Protein AF-A0A382TGI7-F1 (afdb_monomer_lite)

Foldseek 3Di:
DVVQVVVLVVCVVLVLDPSVPPPDDDDDDDDDDQLPDDPPVVVVQVVVVVVQVVDVPDQDLGDPNLDHLVLVLLSVLSVVVSSCCSSPPCNVVVDPDPPLPPQAFDQWFDQPNAIDHPPGDDQFEAECELVCQQPLVSLLVSLVVCVVVVHQAYEYAFDAQCGQDPPPSDFPQPCPVPPRDRDGPSVSCNRSHHDLVSVLVSLVSSVVSPHQYDYEYRDLVRVVSRVVSVHQEYEHEQSCLSNLVVLLSNLLVLHAYEYENESHDPVSNVSSVSSSVVSVRNRYHYHYDHPDVVDDPVRRPD

InterPro domains:
  IPR013132 PseI/NeuA/B-like [PF03102] (142-302)
  IPR013785 Aldolase-type TIM barrel [G3DSA:3.20.20.70] (101-302)
  IPR051690 PseI/Nans/NeuA/B acid synthases [PTHR42966] (108-302)

pLDDT: mean 81.43, std 16.1, range [39.59, 98.56]

Structure (mmCIF, N/CA/C/O backbone):
data_AF-A0A382TGI7-F1
#
_entry.id   AF-A0A382TGI7-F1
#
loop_
_atom_site.group_PDB
_atom_site.id
_atom_site.type_symbol
_atom_site.label_atom_id
_atom_site.label_alt_id
_atom_site.label_comp_id
_atom_site.label_asym_id
_atom_site.label_entity_id
_atom_site.label_seq_id
_atom_site.pdbx_PDB_ins_code
_atom_site.Cartn_x
_atom_site.Cartn_y
_atom_site.Cartn_z
_atom_site.occupancy
_atom_site.B_iso_or_equiv
_atom_site.auth_seq_id
_atom_site.auth_comp_id
_atom_site.auth_asym_id
_atom_site.auth_atom_id
_atom_site.pdbx_PDB_model_num
ATOM 1 N N . GLU A 1 1 ? 19.904 -2.708 -33.414 1.00 60.28 1 GLU A N 1
ATOM 2 C CA . GLU A 1 1 ? 19.993 -1.333 -33.957 1.00 60.28 1 GLU A CA 1
ATOM 3 C C . GLU A 1 1 ? 18.923 -0.402 -33.392 1.00 60.28 1 GLU A C 1
ATOM 5 O O . GLU A 1 1 ? 19.287 0.456 -32.604 1.00 60.28 1 GLU A O 1
ATOM 10 N N . LEU A 1 2 ? 17.622 -0.627 -33.629 1.00 78.00 2 LEU A N 1
ATOM 11 C CA . LEU A 1 2 ? 16.555 0.296 -33.179 1.00 78.00 2 LEU A CA 1
ATOM 12 C C . LEU A 1 2 ? 16.479 0.541 -31.652 1.00 78.00 2 LEU A C 1
ATOM 14 O O . LEU A 1 2 ? 16.026 1.592 -31.212 1.00 78.00 2 LEU A O 1
ATOM 18 N N . LEU A 1 3 ? 16.899 -0.432 -30.831 1.00 77.44 3 LEU A N 1
ATOM 19 C CA . LEU A 1 3 ? 16.979 -0.273 -29.372 1.00 77.44 3 LEU A CA 1
ATOM 20 C C . LEU A 1 3 ? 18.197 0.557 -28.945 1.00 77.44 3 LEU A C 1
ATOM 22 O O . LEU A 1 3 ? 18.072 1.402 -28.068 1.00 77.44 3 LEU A O 1
ATOM 26 N N . ILE A 1 4 ? 19.352 0.325 -29.575 1.00 83.19 4 ILE A N 1
ATOM 27 C CA . ILE A 1 4 ? 20.600 1.042 -29.282 1.00 83.19 4 ILE A CA 1
ATOM 28 C C . ILE A 1 4 ? 20.434 2.518 -29.621 1.00 83.19 4 ILE A C 1
ATOM 30 O O . ILE A 1 4 ? 20.791 3.366 -28.817 1.00 83.19 4 ILE A O 1
ATOM 34 N N . GLU A 1 5 ? 19.845 2.822 -30.777 1.00 83.19 5 GLU A N 1
ATOM 35 C CA . GLU A 1 5 ? 19.606 4.199 -31.204 1.00 83.19 5 GLU A CA 1
ATOM 36 C C . GLU A 1 5 ? 18.655 4.929 -30.248 1.00 83.19 5 GLU A C 1
ATOM 38 O O . GLU A 1 5 ? 18.993 6.001 -29.755 1.00 83.19 5 GLU A O 1
ATOM 43 N N . LYS A 1 6 ? 17.533 4.297 -29.873 1.00 83.75 6 LYS A N 1
ATOM 44 C CA . LYS A 1 6 ? 16.600 4.849 -28.878 1.00 83.75 6 LYS A CA 1
ATOM 45 C C . LYS A 1 6 ? 17.253 5.091 -27.521 1.00 83.75 6 LYS A C 1
ATOM 47 O O . LYS A 1 6 ? 17.022 6.137 -26.925 1.00 83.75 6 LYS A O 1
ATOM 52 N N . ILE A 1 7 ? 18.044 4.136 -27.027 1.00 81.06 7 ILE A N 1
ATOM 53 C CA . ILE A 1 7 ? 18.763 4.302 -25.759 1.00 81.06 7 ILE A CA 1
ATOM 54 C C . ILE A 1 7 ? 19.799 5.416 -25.897 1.00 81.06 7 ILE A C 1
ATOM 56 O O . ILE A 1 7 ? 19.881 6.264 -25.021 1.00 81.06 7 ILE A O 1
ATOM 60 N N . SER A 1 8 ? 20.544 5.477 -27.000 1.00 82.56 8 SER A N 1
ATOM 61 C CA . SER A 1 8 ? 21.524 6.538 -27.235 1.00 82.56 8 SER A CA 1
ATOM 62 C C . SER A 1 8 ? 20.883 7.926 -27.235 1.00 82.56 8 SER A C 1
ATOM 64 O O . SER A 1 8 ? 21.456 8.844 -26.652 1.00 82.56 8 SER A O 1
ATOM 66 N N . ASP A 1 9 ? 19.709 8.079 -27.849 1.00 83.50 9 ASP A N 1
ATOM 67 C CA . ASP A 1 9 ? 18.958 9.338 -27.833 1.00 83.50 9 ASP A CA 1
ATOM 68 C C . ASP A 1 9 ? 18.495 9.679 -26.413 1.00 83.50 9 ASP A C 1
ATOM 70 O O . ASP A 1 9 ? 18.638 10.812 -25.962 1.00 83.50 9 ASP A O 1
ATOM 74 N N . GLN A 1 10 ? 17.989 8.692 -25.668 1.00 80.38 10 GLN A N 1
ATOM 75 C CA . GLN A 1 10 ? 17.572 8.879 -24.277 1.00 80.38 10 GLN A CA 1
ATOM 76 C C . GLN A 1 10 ? 18.737 9.290 -23.373 1.00 80.38 10 GLN A C 1
ATOM 78 O O . GLN A 1 10 ? 18.580 10.213 -22.579 1.00 80.38 10 GLN A O 1
ATOM 83 N N . VAL A 1 11 ? 19.900 8.650 -23.515 1.00 78.19 11 VAL A N 1
ATOM 84 C CA . VAL A 1 11 ? 21.117 8.944 -22.742 1.00 78.19 11 VAL A CA 1
ATOM 85 C C . VAL A 1 11 ? 21.626 10.366 -23.032 1.00 78.19 11 VAL A C 1
ATOM 87 O O . VAL A 1 11 ? 22.092 11.046 -22.116 1.00 78.19 11 VAL A O 1
ATOM 90 N N . GLU A 1 12 ? 21.493 10.851 -24.270 1.00 80.50 12 GLU A N 1
ATOM 91 C CA . GLU A 1 12 ? 21.803 12.244 -24.615 1.00 80.50 12 GLU A CA 1
ATOM 92 C C . GLU A 1 12 ? 20.778 13.229 -24.035 1.00 80.50 12 GLU A C 1
ATOM 94 O O . GLU A 1 12 ? 21.172 14.247 -23.463 1.00 80.50 12 GLU A O 1
ATOM 99 N N . ILE A 1 13 ? 19.480 12.908 -24.103 1.00 79.81 13 ILE A N 1
ATOM 100 C CA . ILE A 1 13 ? 18.394 13.725 -23.532 1.00 79.81 13 ILE A CA 1
ATOM 101 C C . ILE A 1 13 ? 18.579 13.928 -22.026 1.00 79.81 13 ILE A C 1
ATOM 103 O O . ILE A 1 13 ? 18.383 15.036 -21.527 1.00 79.81 13 ILE A O 1
ATOM 107 N N . VAL A 1 14 ? 18.978 12.882 -21.298 1.00 69.00 14 VAL A N 1
ATOM 108 C CA . VAL A 1 14 ? 19.223 12.977 -19.850 1.00 69.00 14 VAL A CA 1
ATOM 109 C C . VAL A 1 14 ? 20.581 13.605 -19.502 1.00 69.00 14 VAL A C 1
ATOM 111 O O . VAL A 1 14 ? 20.890 13.802 -18.330 1.00 69.00 14 VAL A O 1
ATOM 114 N N . GLY A 1 15 ? 21.383 13.968 -20.509 1.00 72.31 15 GLY A N 1
ATOM 115 C CA . GLY A 1 15 ? 22.636 14.704 -20.338 1.00 72.31 15 GLY A CA 1
ATOM 116 C C . GLY A 1 15 ? 23.811 13.867 -19.832 1.00 72.31 15 GLY A C 1
ATOM 117 O O . GLY A 1 15 ? 24.813 14.441 -19.410 1.00 72.31 15 GLY A O 1
ATOM 118 N N . LEU A 1 16 ? 23.710 12.536 -19.884 1.00 70.25 16 LEU A N 1
ATOM 119 C CA . LEU A 1 16 ? 24.742 11.621 -19.388 1.00 70.25 16 LEU A CA 1
ATOM 120 C C . LEU A 1 16 ? 25.970 11.588 -20.291 1.00 70.25 16 LEU A C 1
ATOM 122 O O . LEU A 1 16 ? 27.107 11.690 -19.834 1.00 70.25 16 LEU A O 1
ATOM 126 N N . ILE A 1 17 ? 25.740 11.448 -21.594 1.00 77.06 17 ILE A N 1
ATOM 127 C CA . ILE A 1 17 ? 26.791 11.481 -22.602 1.00 77.06 17 ILE A CA 1
ATOM 128 C C . ILE A 1 17 ? 26.213 12.068 -23.884 1.00 77.06 17 ILE A C 1
ATOM 130 O O . ILE A 1 17 ? 25.073 11.791 -24.245 1.00 77.06 17 ILE A O 1
ATOM 134 N N . LYS A 1 18 ? 26.989 12.895 -24.587 1.00 81.12 18 LYS A N 1
ATOM 135 C CA . LYS A 1 18 ? 26.594 13.340 -25.929 1.00 81.12 18 LYS A CA 1
ATOM 136 C C . LYS A 1 18 ? 26.602 12.136 -26.864 1.00 81.12 18 LYS A C 1
ATOM 138 O O . LYS A 1 18 ? 27.504 11.303 -26.765 1.00 81.12 18 LYS A O 1
ATOM 143 N N . LYS A 1 19 ? 25.668 12.058 -27.809 1.00 80.00 19 LYS A N 1
ATOM 144 C CA . LYS A 1 19 ? 25.555 10.909 -28.726 1.00 80.00 19 LYS A CA 1
ATOM 145 C C . LYS A 1 19 ? 26.848 10.666 -29.508 1.00 80.00 19 LYS A C 1
ATOM 147 O O . LYS A 1 19 ? 27.273 9.532 -29.681 1.00 80.00 19 LYS A O 1
ATOM 152 N N . ASN A 1 20 ? 27.558 11.736 -29.869 1.00 83.12 20 ASN A N 1
ATOM 153 C CA . ASN A 1 20 ? 28.864 11.672 -30.538 1.00 83.12 20 ASN A CA 1
ATOM 154 C C . ASN A 1 20 ? 30.039 11.200 -29.653 1.00 83.12 20 ASN A C 1
ATOM 156 O O . ASN A 1 20 ? 31.168 11.106 -30.133 1.00 83.12 20 ASN A O 1
ATOM 160 N N . LYS A 1 21 ? 29.801 10.960 -28.361 1.00 84.50 21 LYS A N 1
ATOM 161 C CA . LYS A 1 21 ? 30.761 10.416 -27.394 1.00 84.50 21 LYS A CA 1
ATOM 162 C C . LYS A 1 21 ? 30.459 8.953 -27.039 1.00 84.50 21 LYS A C 1
ATOM 164 O O . LYS A 1 21 ? 31.215 8.368 -26.269 1.00 84.50 21 LYS A O 1
ATOM 169 N N . LEU A 1 22 ? 29.401 8.358 -27.596 1.00 81.88 22 LEU A N 1
ATOM 170 C CA . LEU A 1 22 ? 29.135 6.925 -27.494 1.00 81.88 22 LEU A CA 1
ATOM 171 C C . LEU A 1 22 ? 30.111 6.170 -28.412 1.00 81.88 22 LEU A C 1
ATOM 173 O O . LEU A 1 22 ? 29.988 6.227 -29.633 1.00 81.88 22 LEU A O 1
ATOM 177 N N . CYS A 1 23 ? 31.109 5.505 -27.828 1.00 83.38 23 CYS A N 1
ATOM 178 C CA . CYS A 1 23 ? 32.155 4.826 -28.600 1.00 83.38 23 CYS A CA 1
ATOM 179 C C . CYS A 1 23 ? 31.719 3.458 -29.143 1.00 83.38 23 CYS A C 1
ATOM 181 O O . CYS A 1 23 ? 32.157 3.075 -30.223 1.00 83.38 23 CYS A O 1
ATOM 183 N N . ASP A 1 24 ? 30.900 2.722 -28.388 1.00 84.44 24 ASP A N 1
ATOM 184 C CA . ASP A 1 24 ? 30.440 1.379 -28.743 1.00 84.44 24 ASP A CA 1
ATOM 185 C C . ASP A 1 24 ? 29.113 1.059 -28.035 1.00 84.44 24 ASP A C 1
ATOM 187 O O . ASP A 1 24 ? 28.809 1.625 -26.978 1.00 84.44 24 ASP A O 1
ATOM 191 N N . ALA A 1 25 ? 28.319 0.162 -28.614 1.00 80.88 25 ALA A N 1
ATOM 192 C CA . ALA A 1 25 ? 27.084 -0.335 -28.028 1.00 80.88 25 ALA A CA 1
ATOM 193 C C . ALA A 1 25 ? 26.759 -1.738 -28.545 1.00 80.88 25 ALA A C 1
ATOM 195 O O . ALA A 1 25 ? 26.772 -2.005 -29.744 1.00 80.88 25 ALA A O 1
ATOM 196 N N . SER A 1 26 ? 26.371 -2.623 -27.632 1.00 85.38 26 SER A N 1
ATOM 197 C CA . SER A 1 26 ? 25.936 -3.976 -27.961 1.00 85.38 26 SER A CA 1
ATOM 198 C C . SER A 1 26 ? 24.603 -4.298 -27.296 1.00 85.38 26 SER A C 1
ATOM 200 O O . SER A 1 26 ? 24.224 -3.724 -26.275 1.00 85.38 26 SER A O 1
ATOM 202 N N . THR A 1 27 ? 23.864 -5.224 -27.899 1.00 79.81 27 THR A N 1
ATOM 203 C CA . THR A 1 27 ? 22.662 -5.810 -27.303 1.00 79.81 27 THR A CA 1
ATOM 204 C C . THR A 1 27 ? 22.867 -7.305 -27.188 1.00 79.81 27 THR A C 1
ATOM 206 O O . THR A 1 27 ? 22.912 -7.988 -28.210 1.00 79.81 27 THR A O 1
ATOM 209 N N . ASN A 1 28 ? 22.935 -7.808 -25.960 1.00 76.06 28 ASN A N 1
ATOM 210 C CA . ASN A 1 28 ? 22.967 -9.241 -25.695 1.00 76.06 28 ASN A CA 1
ATOM 211 C C . ASN A 1 28 ? 21.559 -9.716 -25.346 1.00 76.06 28 ASN A C 1
ATOM 213 O O . ASN A 1 28 ? 20.896 -9.164 -24.466 1.00 76.06 28 ASN A O 1
ATOM 217 N N . LYS A 1 29 ? 21.076 -10.717 -26.083 1.00 66.25 29 LYS A N 1
ATOM 218 C CA . LYS A 1 29 ? 19.777 -11.344 -25.844 1.00 66.25 29 LYS A CA 1
ATOM 219 C C . LYS A 1 29 ? 20.024 -12.702 -25.210 1.00 66.25 29 LYS A C 1
ATOM 221 O O . LYS A 1 29 ? 20.223 -13.685 -25.914 1.00 66.25 29 LYS A O 1
ATOM 226 N N . GLU A 1 30 ? 19.999 -12.730 -23.889 1.00 60.19 30 GLU A N 1
ATOM 227 C CA . GLU A 1 30 ? 20.159 -13.969 -23.137 1.00 60.19 30 GLU A CA 1
ATOM 228 C C . GLU A 1 30 ? 18.880 -14.815 -23.174 1.00 60.19 30 GLU A C 1
ATOM 230 O O . GLU A 1 30 ? 17.759 -14.300 -23.302 1.00 60.19 30 GLU A O 1
ATOM 235 N N . SER A 1 31 ? 19.055 -16.133 -23.071 1.00 50.25 31 SER A N 1
ATOM 236 C CA . SER A 1 31 ? 17.939 -17.053 -22.838 1.00 50.25 31 SER A CA 1
ATOM 237 C C . SER A 1 31 ? 17.338 -16.786 -21.457 1.00 50.25 31 SER A C 1
ATOM 239 O O . SER A 1 31 ? 18.039 -16.343 -20.551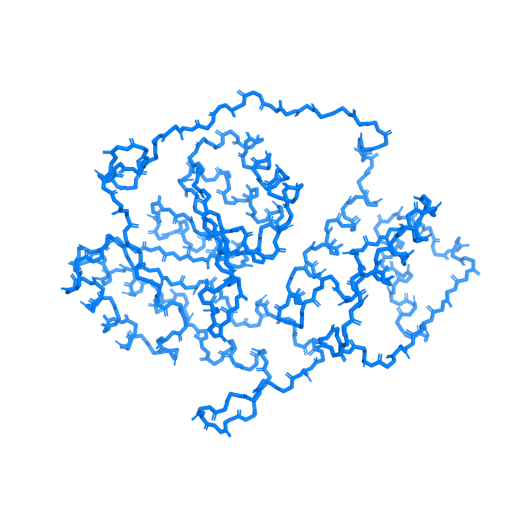 1.00 50.25 31 SER A O 1
ATOM 241 N N . PHE A 1 32 ? 16.038 -17.037 -21.280 1.00 50.19 32 PHE A N 1
ATOM 242 C CA . PHE A 1 32 ? 15.406 -16.868 -19.973 1.00 50.19 32 PHE A CA 1
ATOM 243 C C . PHE A 1 32 ? 16.078 -17.788 -18.953 1.00 50.19 32 PHE A C 1
ATOM 245 O O . PHE A 1 32 ? 15.951 -19.008 -19.033 1.00 50.19 32 PHE A O 1
ATOM 252 N N . VAL A 1 33 ? 16.781 -17.197 -17.993 1.00 48.88 33 VAL A N 1
ATOM 253 C CA . VAL A 1 33 ? 17.292 -17.918 -16.833 1.00 48.88 33 VAL A CA 1
ATOM 254 C C . VAL A 1 33 ? 16.211 -17.826 -15.766 1.00 48.88 33 VAL A C 1
ATOM 256 O O . VAL A 1 33 ? 15.944 -16.744 -15.250 1.00 48.88 33 VAL A O 1
ATOM 259 N N . TYR A 1 34 ? 15.539 -18.940 -15.480 1.00 49.69 34 TYR A N 1
ATOM 260 C CA . TYR A 1 34 ? 14.603 -19.029 -14.360 1.00 49.69 34 TYR A CA 1
ATOM 261 C C . TYR A 1 34 ? 15.424 -19.206 -13.070 1.00 49.69 34 TYR A C 1
ATOM 263 O O . TYR A 1 34 ? 16.095 -20.232 -12.943 1.00 49.69 34 TYR A O 1
ATOM 271 N N . PRO A 1 35 ? 15.399 -18.273 -12.099 1.00 50.31 35 PRO A N 1
ATOM 272 C CA . PRO A 1 35 ? 16.263 -18.361 -10.916 1.00 50.31 35 PRO A CA 1
ATOM 273 C C . PRO A 1 35 ? 15.918 -19.481 -9.924 1.00 50.31 35 PRO A C 1
ATOM 275 O O . PRO A 1 35 ? 16.617 -19.656 -8.933 1.00 50.31 35 PRO A O 1
ATOM 278 N N . LEU A 1 36 ? 14.837 -20.231 -10.150 1.00 49.16 36 LEU A N 1
ATOM 279 C CA . LEU A 1 36 ? 14.226 -21.082 -9.124 1.00 49.16 36 LEU A CA 1
ATOM 280 C C . LEU A 1 36 ? 14.638 -22.565 -9.147 1.00 49.16 36 LEU A C 1
ATOM 282 O O . LEU A 1 36 ? 14.004 -23.357 -8.460 1.00 49.16 36 LEU A O 1
ATOM 286 N N . LEU A 1 37 ? 15.651 -22.992 -9.912 1.00 51.56 37 LEU A N 1
ATOM 287 C CA . LEU A 1 37 ? 15.798 -24.428 -10.222 1.00 51.56 37 LEU A CA 1
ATOM 288 C C . LEU A 1 37 ? 17.178 -25.077 -10.010 1.00 51.56 37 LEU A C 1
ATOM 290 O O . LEU A 1 37 ? 17.429 -26.113 -10.617 1.00 51.56 37 LEU A O 1
ATOM 294 N N . TYR A 1 38 ? 18.053 -24.580 -9.124 1.00 60.50 38 TYR A N 1
ATOM 295 C CA . TYR A 1 38 ? 19.096 -25.462 -8.560 1.00 60.50 38 TYR A CA 1
ATOM 296 C C . TYR A 1 38 ? 19.662 -25.018 -7.205 1.00 60.50 38 TYR A C 1
ATOM 298 O O . TYR A 1 38 ? 19.869 -23.838 -6.921 1.00 60.50 38 TYR A O 1
ATOM 306 N N . THR A 1 39 ? 19.954 -26.007 -6.360 1.00 62.75 39 THR A N 1
ATOM 307 C CA . THR A 1 39 ? 20.602 -25.837 -5.056 1.00 62.75 39 THR A CA 1
ATOM 308 C C . THR A 1 39 ? 21.973 -25.176 -5.215 1.00 62.75 39 THR A C 1
ATOM 310 O O . THR A 1 39 ? 22.800 -25.640 -5.995 1.00 62.75 39 THR A O 1
ATOM 313 N N . GLY A 1 40 ? 22.238 -24.113 -4.449 1.00 68.19 40 GLY A N 1
ATOM 314 C CA . GLY A 1 40 ? 23.538 -23.426 -4.435 1.00 68.19 40 GLY A CA 1
ATOM 315 C C . GLY A 1 40 ? 23.639 -22.162 -5.298 1.00 68.19 40 GLY A C 1
ATOM 316 O O . GLY A 1 40 ? 24.663 -21.481 -5.226 1.00 68.19 40 GLY A O 1
ATOM 317 N N . TYR A 1 41 ? 22.585 -21.778 -6.030 1.00 71.94 41 TYR A N 1
ATOM 318 C CA . TYR A 1 41 ? 22.570 -20.561 -6.862 1.00 71.94 41 TYR A CA 1
ATOM 319 C C . TYR A 1 41 ? 22.954 -19.276 -6.099 1.00 71.94 41 TYR A C 1
ATOM 321 O O . TYR A 1 41 ? 23.575 -18.380 -6.662 1.00 71.94 41 TYR A O 1
ATOM 329 N N . GLN A 1 42 ? 22.665 -19.205 -4.794 1.00 68.56 42 GLN A N 1
ATOM 330 C CA . GLN A 1 42 ? 23.030 -18.078 -3.926 1.00 68.56 42 GLN A CA 1
ATOM 331 C C . GLN A 1 42 ? 24.549 -17.821 -3.872 1.00 68.56 42 GLN A C 1
ATOM 333 O O . GLN A 1 42 ? 24.983 -16.671 -3.807 1.00 68.56 42 GLN A O 1
ATOM 338 N N . GLN A 1 43 ? 25.381 -18.869 -3.951 1.00 75.75 43 GLN A N 1
ATOM 339 C CA . GLN A 1 43 ? 26.840 -18.707 -3.991 1.00 75.75 43 GLN A CA 1
ATOM 340 C C . GLN A 1 43 ? 27.320 -18.162 -5.338 1.00 75.75 43 GLN A C 1
ATOM 342 O O . GLN A 1 43 ? 28.210 -17.312 -5.375 1.00 75.75 43 GLN A O 1
ATOM 347 N N . GLU A 1 44 ? 26.745 -18.629 -6.445 1.00 74.00 44 GLU A N 1
ATOM 348 C CA . GLU A 1 44 ? 27.077 -18.106 -7.775 1.00 74.00 44 GLU A CA 1
ATOM 349 C C . GLU A 1 44 ? 26.622 -16.658 -7.939 1.00 74.00 44 GLU A C 1
ATOM 351 O O . GLU A 1 44 ? 27.366 -15.824 -8.462 1.00 74.00 44 GLU A O 1
ATOM 356 N N . ARG A 1 45 ? 25.449 -16.334 -7.393 1.00 73.56 45 ARG A N 1
ATOM 357 C CA . ARG A 1 45 ? 24.932 -14.971 -7.303 1.00 73.56 45 ARG A CA 1
ATOM 358 C C . ARG A 1 45 ? 25.904 -14.058 -6.556 1.00 73.56 45 ARG A C 1
ATOM 360 O O . ARG A 1 45 ? 26.322 -13.040 -7.102 1.00 73.56 45 ARG A O 1
ATOM 367 N N . ALA A 1 46 ? 26.350 -14.459 -5.364 1.00 75.06 46 ALA A N 1
ATOM 368 C CA . ALA A 1 46 ? 27.314 -13.692 -4.573 1.00 75.06 46 ALA A CA 1
ATOM 369 C C . ALA A 1 46 ? 28.661 -13.491 -5.301 1.00 75.06 46 ALA A C 1
ATOM 371 O O . ALA A 1 46 ? 29.212 -12.387 -5.296 1.00 75.06 46 ALA A O 1
ATOM 372 N N . LYS A 1 47 ? 29.182 -14.524 -5.982 1.00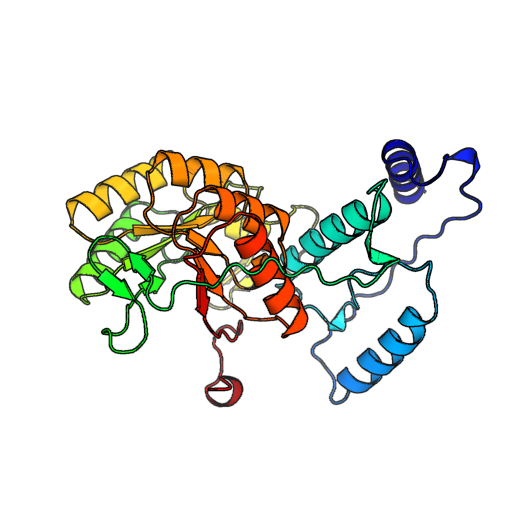 78.94 47 LYS A N 1
ATOM 373 C CA . LYS A 1 47 ? 30.407 -14.421 -6.804 1.00 78.94 47 LYS A CA 1
ATOM 374 C C . LYS A 1 47 ? 30.242 -13.453 -7.975 1.00 78.94 47 LYS A C 1
ATOM 376 O O . LYS A 1 47 ? 31.142 -12.657 -8.257 1.00 78.94 47 LYS A O 1
ATOM 381 N N . THR A 1 48 ? 29.095 -13.512 -8.643 1.00 75.38 48 THR A N 1
ATOM 382 C CA . THR A 1 48 ? 28.761 -12.631 -9.767 1.00 75.38 48 THR A CA 1
ATOM 383 C C . THR A 1 48 ? 28.680 -11.186 -9.296 1.00 75.38 48 THR A C 1
ATOM 385 O O . THR A 1 48 ? 29.323 -10.311 -9.870 1.00 75.38 48 THR A O 1
ATOM 388 N N . GLN A 1 49 ? 27.990 -10.944 -8.183 1.00 71.75 49 GLN A N 1
ATOM 389 C CA . GLN A 1 49 ? 27.858 -9.617 -7.591 1.00 71.75 49 GLN A CA 1
ATOM 390 C C . GLN A 1 49 ? 29.211 -9.041 -7.159 1.00 71.75 49 GLN A C 1
ATOM 392 O O . GLN A 1 49 ? 29.505 -7.888 -7.462 1.00 71.75 49 GLN A O 1
ATOM 397 N N . SER A 1 50 ? 30.074 -9.858 -6.547 1.00 75.44 50 SER A N 1
ATOM 398 C CA . SER A 1 50 ? 31.450 -9.471 -6.207 1.00 75.44 50 SER A CA 1
ATOM 399 C C . SER A 1 50 ? 32.313 -9.157 -7.433 1.00 75.44 50 SER A C 1
ATOM 401 O O . SER A 1 50 ? 33.250 -8.368 -7.343 1.00 75.44 50 SER A O 1
ATOM 403 N N . SER A 1 51 ? 32.030 -9.775 -8.580 1.00 77.00 51 SER A N 1
ATOM 404 C CA . SER A 1 51 ? 32.749 -9.497 -9.826 1.00 77.00 51 SER A CA 1
ATOM 405 C C . SER A 1 51 ? 32.263 -8.202 -10.473 1.00 77.00 51 SER A C 1
ATOM 407 O O . SER A 1 51 ? 33.082 -7.390 -10.893 1.00 77.00 51 SER A O 1
ATOM 409 N N . ILE A 1 52 ? 30.947 -7.986 -10.487 1.00 72.38 52 ILE A N 1
ATOM 410 C CA . ILE A 1 52 ? 30.299 -6.779 -11.016 1.00 72.38 52 ILE A CA 1
ATOM 411 C C . ILE A 1 52 ? 30.685 -5.542 -10.196 1.00 72.38 52 ILE A C 1
ATOM 413 O O . ILE A 1 52 ? 31.018 -4.512 -10.774 1.00 72.38 52 ILE A O 1
ATOM 417 N N . SER A 1 53 ? 30.717 -5.642 -8.863 1.00 69.00 53 SER A N 1
ATOM 418 C CA . SER A 1 53 ? 31.008 -4.504 -7.976 1.00 69.00 53 SER A CA 1
ATOM 419 C C . SER A 1 53 ? 32.432 -3.949 -8.095 1.00 69.00 53 SER A C 1
ATOM 421 O O . SER A 1 53 ? 32.706 -2.860 -7.596 1.00 69.00 53 SER A O 1
ATOM 423 N N . LYS A 1 54 ? 33.345 -4.658 -8.773 1.00 74.75 54 LYS A N 1
ATOM 424 C CA . LYS A 1 54 ? 34.703 -4.169 -9.067 1.00 74.75 54 LYS A CA 1
ATOM 425 C C . LYS A 1 54 ? 34.715 -3.037 -10.095 1.00 74.75 54 LYS A C 1
ATOM 427 O O . LYS A 1 54 ? 35.691 -2.295 -10.160 1.00 74.75 54 LYS A O 1
ATOM 432 N N . TYR A 1 55 ? 33.664 -2.911 -10.901 1.00 75.31 55 TYR A N 1
ATOM 433 C CA . TYR A 1 55 ? 33.556 -1.892 -11.938 1.00 75.31 55 TYR A CA 1
ATOM 434 C C . TYR A 1 55 ? 32.799 -0.681 -11.386 1.00 75.31 55 TYR A C 1
ATOM 436 O O . TYR A 1 55 ? 31.574 -0.660 -11.368 1.00 75.31 55 TYR A O 1
ATOM 444 N N . GLN A 1 56 ? 33.531 0.341 -10.939 1.00 59.31 56 GLN A N 1
ATOM 445 C CA . GLN A 1 56 ? 32.952 1.538 -10.306 1.00 59.31 56 GLN A CA 1
ATOM 446 C C . GLN A 1 56 ? 32.029 2.343 -11.236 1.00 59.31 56 GLN A C 1
ATOM 448 O O . GLN A 1 56 ? 31.136 3.044 -10.777 1.00 59.31 56 GLN A O 1
ATOM 453 N N . GLN A 1 57 ? 32.239 2.223 -12.543 1.00 67.56 57 GLN A N 1
ATOM 454 C CA . GLN A 1 57 ? 31.467 2.866 -13.603 1.00 67.56 57 GLN A CA 1
ATOM 455 C C . GLN A 1 57 ? 30.312 1.998 -14.137 1.00 67.56 57 GLN A C 1
ATOM 457 O O . GLN A 1 57 ? 29.664 2.373 -15.114 1.00 67.56 57 GLN A O 1
ATOM 462 N N . LEU A 1 58 ? 30.079 0.821 -13.547 1.00 66.19 58 LEU A N 1
ATOM 463 C CA . LEU A 1 58 ? 28.994 -0.079 -13.925 1.00 66.19 58 LEU A CA 1
ATOM 464 C C . LEU A 1 58 ? 27.826 0.086 -12.952 1.00 66.19 58 LEU A C 1
ATOM 466 O O . LEU A 1 58 ? 27.866 -0.379 -11.815 1.00 66.19 58 LEU A O 1
ATOM 470 N N . TYR A 1 59 ? 26.759 0.718 -13.428 1.00 67.44 59 TYR A N 1
ATOM 471 C CA . TYR A 1 59 ? 25.518 0.862 -12.678 1.00 67.44 59 TYR A CA 1
ATOM 472 C C . TYR A 1 59 ? 24.620 -0.346 -12.943 1.00 67.44 59 TYR A C 1
ATOM 474 O O . TYR A 1 59 ? 24.311 -0.661 -14.092 1.00 67.44 59 TYR A O 1
ATOM 482 N N . SER A 1 60 ? 24.218 -1.039 -11.881 1.00 70.00 60 SER A N 1
ATOM 483 C CA . SER A 1 60 ? 23.392 -2.243 -11.962 1.00 70.00 60 SER A CA 1
ATOM 484 C C . SER A 1 60 ? 22.230 -2.165 -10.979 1.00 70.00 60 SER A C 1
ATOM 486 O O . SER A 1 60 ? 22.404 -1.748 -9.838 1.00 70.00 60 SER A O 1
ATOM 488 N N . ILE A 1 61 ? 21.058 -2.626 -11.418 1.00 65.12 61 ILE A N 1
ATOM 489 C CA . ILE A 1 61 ? 19.846 -2.768 -10.595 1.00 65.12 61 ILE A CA 1
ATOM 490 C C . ILE A 1 61 ? 19.827 -4.077 -9.781 1.00 65.12 61 ILE A C 1
ATOM 492 O O . ILE A 1 61 ? 18.871 -4.340 -9.050 1.00 65.12 61 ILE A O 1
ATOM 496 N N . GLY A 1 62 ? 20.870 -4.903 -9.913 1.00 65.69 62 GLY A N 1
ATOM 497 C CA . GLY A 1 62 ? 20.979 -6.243 -9.335 1.00 65.69 62 GLY A CA 1
ATOM 498 C C . GLY A 1 62 ? 21.090 -7.331 -10.406 1.00 65.69 62 GLY A C 1
ATOM 499 O O . GLY A 1 62 ? 21.196 -7.056 -11.602 1.00 65.69 62 GLY A O 1
ATOM 500 N N . THR A 1 63 ? 21.098 -8.587 -9.976 1.00 67.38 63 THR A N 1
ATOM 501 C CA . THR A 1 63 ? 21.093 -9.766 -10.848 1.00 67.38 63 THR A CA 1
ATOM 502 C C . THR A 1 63 ? 19.674 -10.306 -11.014 1.00 67.38 63 THR A C 1
ATOM 504 O O . THR A 1 63 ? 18.841 -10.173 -10.125 1.00 67.38 63 THR A O 1
ATOM 507 N N . GLY A 1 64 ? 19.378 -10.969 -12.136 1.00 60.62 64 GLY A N 1
ATOM 508 C CA . GLY A 1 64 ? 18.060 -11.583 -12.353 1.00 60.62 64 GLY A CA 1
ATOM 509 C C . GLY A 1 64 ? 17.686 -12.650 -11.313 1.00 60.62 64 GLY A C 1
ATOM 510 O O . GLY A 1 64 ? 16.513 -12.946 -11.160 1.00 60.62 64 GLY A O 1
ATOM 511 N N . GLY A 1 65 ? 18.659 -13.201 -10.574 1.00 62.47 65 GLY A N 1
ATOM 512 C CA . GLY A 1 65 ? 18.413 -14.104 -9.443 1.00 62.47 65 GLY A CA 1
ATOM 513 C C . GLY A 1 65 ? 18.160 -13.409 -8.103 1.00 62.47 65 GLY A C 1
ATOM 514 O O . GLY A 1 65 ? 17.973 -14.086 -7.089 1.00 62.47 65 GLY A O 1
ATOM 515 N N . ASP A 1 66 ? 18.176 -12.076 -8.081 1.00 61.53 66 ASP A N 1
ATOM 516 C CA . ASP A 1 66 ? 17.777 -11.274 -6.922 1.00 61.53 66 ASP A CA 1
ATOM 517 C C . ASP A 1 66 ? 16.259 -11.087 -6.858 1.00 61.53 66 ASP A C 1
ATOM 519 O O . ASP A 1 66 ? 15.740 -10.768 -5.792 1.00 61.53 66 ASP A O 1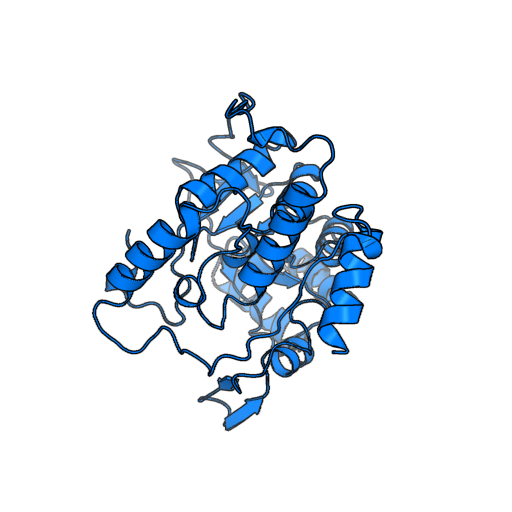
ATOM 523 N N . TYR A 1 67 ? 15.573 -11.313 -7.980 1.00 63.31 67 TYR A N 1
ATOM 524 C CA . TYR A 1 67 ? 14.185 -10.936 -8.194 1.00 63.31 67 TYR A CA 1
ATOM 525 C C . TYR A 1 67 ? 13.417 -12.096 -8.828 1.00 63.31 67 TYR A C 1
ATOM 527 O O . TYR A 1 67 ? 13.823 -12.657 -9.848 1.00 63.31 67 TYR A O 1
ATOM 535 N N . ASN A 1 68 ? 12.284 -12.459 -8.242 1.00 60.59 68 ASN A N 1
ATOM 536 C CA . ASN A 1 68 ? 11.331 -13.355 -8.881 1.00 60.59 68 ASN A CA 1
ATOM 537 C C . ASN A 1 68 ? 10.639 -12.636 -10.048 1.00 60.59 68 ASN A C 1
ATOM 539 O O . ASN A 1 68 ? 10.619 -11.414 -10.130 1.00 60.59 68 ASN A O 1
ATOM 543 N N . TYR A 1 69 ? 10.001 -13.377 -10.957 1.00 54.19 69 TYR A N 1
ATOM 544 C CA . TYR A 1 69 ? 9.239 -12.756 -12.052 1.00 54.19 69 TYR A CA 1
ATOM 545 C C . TYR A 1 69 ? 8.134 -11.807 -11.541 1.00 54.19 69 TYR A C 1
ATOM 547 O O . TYR A 1 69 ? 7.873 -10.758 -12.138 1.00 54.19 69 TYR A O 1
ATOM 555 N N . ALA A 1 70 ? 7.543 -12.144 -10.390 1.00 54.78 70 ALA A N 1
ATOM 556 C CA . ALA A 1 70 ? 6.583 -11.303 -9.678 1.00 54.78 70 ALA A CA 1
ATOM 557 C C . ALA A 1 70 ? 7.170 -9.949 -9.221 1.00 54.78 70 ALA A C 1
ATOM 559 O O . ALA A 1 70 ? 6.421 -9.002 -8.999 1.00 54.78 70 ALA A O 1
ATOM 560 N N . ASP A 1 71 ? 8.497 -9.822 -9.182 1.00 63.75 71 ASP A N 1
ATOM 561 C CA . ASP A 1 71 ? 9.232 -8.639 -8.724 1.00 63.75 71 ASP A CA 1
ATOM 562 C C . ASP A 1 71 ? 9.572 -7.698 -9.890 1.00 63.75 71 ASP A C 1
ATOM 564 O O . ASP A 1 71 ? 10.403 -6.799 -9.766 1.00 63.75 71 ASP A O 1
ATOM 568 N N . SER A 1 72 ? 8.918 -7.867 -11.046 1.00 65.12 72 SER A N 1
ATOM 569 C CA . SER A 1 72 ? 9.109 -6.989 -12.209 1.00 65.12 72 SER A CA 1
ATOM 570 C C . SER A 1 72 ? 8.920 -5.512 -11.843 1.00 65.12 72 SER A C 1
ATOM 572 O O . SER A 1 72 ? 9.664 -4.658 -12.317 1.00 65.12 72 SER A O 1
ATOM 574 N N . GLN A 1 73 ? 7.980 -5.209 -10.946 1.00 64.81 73 GLN A N 1
ATOM 575 C CA . GLN A 1 73 ? 7.761 -3.855 -10.440 1.00 64.81 73 GLN A CA 1
ATOM 576 C C . GLN A 1 73 ? 8.967 -3.326 -9.634 1.00 64.81 73 GLN A C 1
ATOM 578 O O . GLN A 1 73 ? 9.386 -2.190 -9.849 1.00 64.81 73 GLN A O 1
ATOM 583 N N . ILE A 1 74 ? 9.601 -4.160 -8.797 1.00 71.44 74 ILE A N 1
ATOM 584 C CA . ILE A 1 74 ? 10.837 -3.814 -8.065 1.00 71.44 74 ILE A CA 1
ATOM 585 C C . ILE A 1 74 ? 11.954 -3.460 -9.051 1.00 71.44 74 ILE A C 1
ATOM 587 O O . ILE A 1 74 ? 12.617 -2.434 -8.893 1.00 71.44 74 ILE A O 1
ATOM 591 N N . LEU A 1 75 ? 12.131 -4.279 -10.094 1.00 68.94 75 LEU A N 1
ATOM 592 C CA . LEU A 1 75 ? 13.128 -4.044 -11.141 1.00 68.94 75 LEU A CA 1
ATOM 593 C C . LEU A 1 75 ? 12.906 -2.704 -11.856 1.00 68.94 75 LEU A C 1
ATOM 595 O O . LEU A 1 75 ? 13.867 -1.966 -12.079 1.00 68.94 75 LEU A O 1
ATOM 599 N N . PHE A 1 76 ? 11.655 -2.358 -12.180 1.00 71.19 76 PHE A N 1
ATOM 600 C CA . PHE A 1 76 ? 11.334 -1.062 -12.785 1.00 71.19 76 PHE A CA 1
ATOM 601 C C . PHE A 1 76 ? 11.641 0.107 -11.843 1.00 71.19 76 PHE A C 1
ATOM 603 O O . PHE A 1 76 ? 12.265 1.077 -12.272 1.00 71.19 76 PHE A O 1
ATOM 610 N N . HIS A 1 77 ? 11.272 0.018 -10.563 1.00 70.50 77 HIS A N 1
ATOM 611 C CA . HIS A 1 77 ? 11.551 1.089 -9.601 1.00 70.50 77 HIS A CA 1
ATOM 612 C C . HIS A 1 77 ? 13.048 1.279 -9.351 1.00 70.50 77 HIS A C 1
ATOM 614 O O . HIS A 1 77 ? 13.536 2.406 -9.426 1.00 70.50 77 HIS A O 1
ATOM 620 N N . LYS A 1 78 ? 13.815 0.193 -9.200 1.00 73.19 78 LYS A N 1
ATOM 621 C CA . LYS A 1 78 ? 15.280 0.280 -9.095 1.00 73.19 78 LYS A CA 1
ATOM 622 C C . LYS A 1 78 ? 15.939 0.841 -10.354 1.00 73.19 78 LYS A C 1
ATOM 624 O O . LYS A 1 78 ? 16.973 1.505 -10.253 1.00 73.19 78 LYS A O 1
ATOM 629 N N . ALA A 1 79 ? 15.349 0.632 -11.531 1.00 74.06 79 ALA A N 1
ATOM 630 C CA . ALA A 1 79 ? 15.818 1.279 -12.752 1.00 74.06 79 ALA A CA 1
ATOM 631 C C . ALA A 1 79 ? 15.620 2.802 -12.702 1.00 74.06 79 ALA A C 1
ATOM 633 O O . ALA A 1 79 ? 16.535 3.532 -13.078 1.00 74.06 79 ALA A O 1
ATOM 634 N N . PHE A 1 80 ? 14.487 3.294 -12.187 1.00 71.69 80 PHE A N 1
ATOM 635 C CA . PHE A 1 80 ? 14.279 4.732 -11.988 1.00 71.69 80 PHE A CA 1
ATOM 636 C C . PHE A 1 80 ? 15.264 5.329 -10.977 1.00 71.69 80 PHE A C 1
ATOM 638 O O . PHE A 1 80 ? 15.850 6.370 -11.273 1.00 71.69 80 PHE A O 1
ATOM 645 N N . ASP A 1 81 ? 15.514 4.654 -9.849 1.00 70.38 81 ASP A N 1
ATOM 646 C CA . ASP A 1 81 ? 16.527 5.078 -8.867 1.00 70.38 81 ASP A CA 1
ATOM 647 C C . ASP A 1 81 ? 17.910 5.175 -9.514 1.00 70.38 81 ASP A C 1
ATOM 649 O O . ASP A 1 81 ? 18.619 6.168 -9.363 1.00 70.38 81 ASP A O 1
ATOM 653 N N . THR A 1 82 ? 18.279 4.155 -10.291 1.00 73.62 82 THR A N 1
ATOM 654 C CA . THR A 1 82 ? 19.557 4.118 -11.005 1.00 73.62 82 THR A CA 1
ATOM 655 C C . THR A 1 82 ? 19.660 5.282 -11.982 1.00 73.62 82 THR A C 1
ATOM 657 O O . THR A 1 82 ? 20.658 5.994 -11.980 1.00 73.62 82 THR A O 1
ATOM 660 N N . VAL A 1 83 ? 18.620 5.543 -12.776 1.00 73.75 83 VAL A N 1
ATOM 661 C CA . VAL A 1 83 ? 18.594 6.697 -13.686 1.00 73.75 83 VAL A CA 1
ATOM 662 C C . VAL A 1 83 ? 18.734 8.007 -12.909 1.00 73.75 83 VAL A C 1
ATOM 664 O O . VAL A 1 83 ? 19.537 8.850 -13.302 1.00 73.75 83 VAL A O 1
ATOM 667 N N . ALA A 1 84 ? 18.022 8.175 -11.794 1.00 69.12 84 ALA A N 1
ATOM 668 C CA . ALA A 1 84 ? 18.119 9.371 -10.960 1.00 69.12 84 ALA A CA 1
ATOM 669 C C . ALA A 1 84 ? 19.530 9.569 -10.377 1.00 69.12 84 ALA A C 1
ATOM 671 O O . ALA A 1 84 ? 20.033 10.691 -10.394 1.00 69.12 84 ALA A O 1
ATOM 672 N N . ILE A 1 85 ? 20.189 8.494 -9.928 1.00 68.75 85 ILE A N 1
ATOM 673 C CA . ILE A 1 85 ? 21.577 8.520 -9.436 1.00 68.75 85 ILE A CA 1
ATOM 674 C C . ILE A 1 85 ? 22.524 9.001 -10.530 1.00 68.75 85 ILE A C 1
ATOM 676 O O . ILE A 1 85 ? 23.335 9.889 -10.287 1.00 68.75 85 ILE A O 1
ATOM 680 N N . ILE A 1 86 ? 22.419 8.434 -11.733 1.00 68.81 86 ILE A N 1
ATOM 681 C CA . ILE A 1 86 ? 23.342 8.767 -12.821 1.00 68.81 86 ILE A CA 1
ATOM 682 C C . ILE A 1 86 ? 23.071 10.199 -13.333 1.00 68.81 86 ILE A C 1
ATOM 684 O O . ILE A 1 86 ? 24.003 10.914 -13.691 1.00 68.81 86 ILE A O 1
ATOM 688 N N . CYS A 1 87 ? 21.810 10.650 -13.353 1.00 70.88 87 CYS A N 1
ATOM 689 C CA . CYS A 1 87 ? 21.427 11.957 -13.909 1.00 70.88 87 CYS A CA 1
ATOM 690 C C . CYS A 1 87 ? 21.475 13.118 -12.895 1.00 70.88 87 CYS A C 1
ATOM 692 O O . CYS A 1 87 ? 21.388 14.285 -13.287 1.00 70.88 87 CYS A O 1
ATOM 694 N N . GLY A 1 88 ? 21.574 12.834 -11.595 1.00 70.56 88 GLY A N 1
ATOM 695 C CA . GLY A 1 88 ? 21.623 13.849 -10.546 1.00 70.56 88 GLY A CA 1
ATOM 696 C C . GLY A 1 88 ? 22.936 14.631 -10.584 1.00 70.56 88 GLY A C 1
ATOM 697 O O . GLY A 1 88 ? 23.976 14.108 -10.203 1.00 70.56 88 GLY A O 1
ATOM 698 N N . LYS A 1 89 ? 22.885 15.911 -10.987 1.00 54.12 89 LYS A N 1
ATOM 699 C CA . LYS A 1 89 ? 24.054 16.820 -11.042 1.00 54.12 89 LYS A CA 1
ATOM 700 C C . LYS A 1 89 ? 24.793 16.990 -9.705 1.00 54.12 89 LYS A C 1
ATOM 702 O O . LYS A 1 89 ? 25.955 17.375 -9.722 1.00 54.12 89 LYS A O 1
ATOM 707 N N . ASP A 1 90 ? 24.138 16.640 -8.599 1.00 53.09 90 ASP A N 1
ATOM 708 C CA . ASP A 1 90 ? 24.667 16.650 -7.235 1.00 53.09 90 ASP A CA 1
ATOM 709 C C . ASP A 1 90 ? 24.497 15.276 -6.564 1.00 53.09 90 ASP A C 1
ATOM 711 O O . ASP A 1 90 ? 24.045 15.212 -5.419 1.00 53.09 90 ASP A O 1
ATOM 715 N N . SER A 1 91 ? 24.772 14.156 -7.252 1.00 51.91 91 SER A N 1
ATOM 716 C CA . SER A 1 91 ? 24.734 12.831 -6.612 1.00 51.91 91 SER A CA 1
ATOM 717 C C . SER A 1 91 ? 25.809 12.761 -5.515 1.00 51.91 91 SER A C 1
ATOM 719 O O . SER A 1 91 ? 26.926 12.286 -5.708 1.00 51.91 91 SER A O 1
ATOM 721 N N . SER A 1 92 ? 25.465 13.256 -4.336 1.00 46.66 92 SER A N 1
ATOM 722 C CA . SER A 1 92 ? 26.289 13.431 -3.141 1.00 46.66 92 SER A CA 1
ATOM 723 C C . SER A 1 92 ? 26.811 12.117 -2.549 1.00 46.66 92 SER A C 1
ATOM 725 O O . SER A 1 92 ? 27.478 12.130 -1.525 1.00 46.66 92 SER A O 1
ATOM 727 N N . TYR A 1 93 ? 26.569 10.982 -3.210 1.00 47.75 93 TYR A N 1
ATOM 728 C CA . TYR A 1 93 ? 26.921 9.640 -2.758 1.00 47.75 93 TYR A CA 1
ATOM 729 C C . TYR A 1 93 ? 28.334 9.165 -3.125 1.00 47.75 93 TYR A C 1
ATOM 731 O O . TYR A 1 93 ? 28.731 8.097 -2.662 1.00 47.75 93 TYR A O 1
ATOM 739 N N . THR A 1 94 ? 29.146 9.938 -3.859 1.00 45.59 94 THR A N 1
ATOM 740 C CA . THR A 1 94 ? 30.608 9.709 -3.821 1.00 45.59 94 THR A CA 1
ATOM 741 C C . THR A 1 94 ? 31.218 10.096 -2.469 1.00 45.59 94 THR A C 1
ATOM 743 O O . THR A 1 94 ? 32.345 9.702 -2.183 1.00 45.59 94 THR A O 1
ATOM 746 N N . GLU A 1 95 ? 30.465 10.783 -1.600 1.00 42.44 95 GLU A N 1
ATOM 747 C CA . GLU A 1 95 ? 30.795 10.962 -0.188 1.00 42.44 95 GLU A CA 1
ATOM 748 C C . GLU A 1 95 ? 29.758 10.251 0.692 1.00 42.44 95 GLU A C 1
ATOM 750 O O . GLU A 1 95 ? 28.589 10.621 0.764 1.00 42.44 95 GLU A O 1
ATOM 755 N N . THR A 1 96 ? 30.176 9.205 1.407 1.00 39.59 96 THR A N 1
ATOM 756 C CA . THR A 1 96 ? 29.321 8.533 2.393 1.00 39.59 96 THR A CA 1
ATOM 757 C C . THR A 1 96 ? 29.189 9.400 3.647 1.00 39.59 96 THR A C 1
ATOM 759 O O . THR A 1 96 ? 29.821 9.137 4.667 1.00 39.59 96 THR A O 1
ATOM 762 N N . ILE A 1 97 ? 28.357 10.439 3.603 1.00 43.47 97 ILE A N 1
ATOM 763 C CA . ILE A 1 97 ? 27.884 11.118 4.813 1.00 43.47 97 ILE A CA 1
ATOM 764 C C . ILE A 1 97 ? 26.405 10.775 4.976 1.00 43.47 97 ILE A C 1
ATOM 766 O O . ILE A 1 97 ? 25.529 11.470 4.467 1.00 43.47 97 ILE A O 1
ATOM 770 N N . ARG A 1 98 ? 26.118 9.691 5.715 1.00 43.94 98 ARG A N 1
ATOM 771 C CA . ARG A 1 98 ? 24.769 9.388 6.225 1.00 43.94 98 ARG A CA 1
ATOM 772 C C . ARG A 1 98 ? 24.340 10.523 7.162 1.00 43.94 98 ARG A C 1
ATOM 774 O O . ARG A 1 98 ? 24.521 10.444 8.375 1.00 43.94 98 ARG A O 1
ATOM 781 N N . LYS A 1 99 ? 23.757 11.592 6.622 1.00 50.50 99 LYS A N 1
ATOM 782 C CA . LYS A 1 99 ? 22.946 12.525 7.410 1.00 50.50 99 LYS A CA 1
ATOM 783 C C . LYS A 1 99 ? 21.581 11.879 7.597 1.00 50.50 99 LYS A C 1
ATOM 785 O O . LYS A 1 99 ? 20.642 12.235 6.906 1.00 50.50 99 LYS A O 1
ATOM 790 N N . ILE A 1 100 ? 21.475 10.902 8.496 1.00 55.62 100 ILE A N 1
ATOM 791 C CA . ILE A 1 100 ? 20.155 10.458 8.954 1.00 55.62 100 ILE A CA 1
ATOM 792 C C . ILE A 1 100 ? 19.576 11.653 9.725 1.00 55.62 100 ILE A C 1
ATOM 794 O O . ILE A 1 100 ? 20.150 12.011 10.759 1.00 55.62 100 ILE A O 1
ATOM 798 N N . PRO A 1 101 ? 18.508 12.323 9.253 1.00 55.75 101 PRO A N 1
ATOM 799 C CA . PRO A 1 101 ? 17.890 13.367 10.051 1.00 55.75 101 PRO A CA 1
ATOM 800 C C . PRO A 1 101 ? 17.384 12.738 11.363 1.00 55.75 101 PRO A C 1
ATOM 802 O O . PRO A 1 101 ? 16.865 11.617 11.347 1.00 55.75 101 PRO A O 1
ATOM 805 N N . PRO A 1 102 ? 17.522 13.422 12.513 1.00 60.03 102 PRO A N 1
ATOM 806 C CA . PRO A 1 102 ? 17.208 12.887 13.840 1.00 60.03 102 PRO A CA 1
ATOM 807 C C . PRO A 1 102 ? 15.692 12.839 14.099 1.00 60.03 102 PRO A C 1
ATOM 809 O O . PRO A 1 102 ? 15.220 13.145 15.191 1.00 60.03 102 PRO A O 1
ATOM 812 N N . VAL A 1 103 ? 14.897 12.507 13.084 1.00 68.81 103 VAL A N 1
ATOM 813 C CA . VAL A 1 103 ? 13.455 12.355 13.230 1.00 68.81 103 VAL A CA 1
ATOM 814 C C . VAL A 1 103 ? 13.206 11.031 13.938 1.00 68.81 103 VAL A C 1
ATOM 816 O O . VAL A 1 103 ? 13.333 9.941 13.369 1.00 68.81 103 VAL A O 1
ATOM 819 N N . GLU A 1 104 ? 12.901 11.140 15.225 1.00 86.25 104 GLU A N 1
ATOM 820 C CA . GLU A 1 104 ? 12.419 10.030 16.030 1.00 86.25 104 GLU A CA 1
ATOM 821 C C . GLU A 1 104 ? 10.986 9.688 15.600 1.00 86.25 104 GLU A C 1
ATOM 823 O O . GLU A 1 104 ? 10.127 10.571 15.511 1.00 86.25 104 GLU A O 1
ATOM 828 N N . LEU A 1 105 ? 10.754 8.414 15.271 1.00 91.06 105 LEU A N 1
ATOM 829 C CA . LEU A 1 105 ? 9.429 7.911 14.917 1.00 91.06 105 LEU A CA 1
ATOM 830 C C . LEU A 1 105 ? 8.569 7.788 16.174 1.00 91.06 105 LEU A C 1
ATOM 832 O O . LEU A 1 105 ? 9.073 7.513 17.265 1.00 91.06 105 LEU A O 1
ATOM 836 N N . ASN A 1 106 ? 7.261 7.941 16.006 1.00 93.75 106 ASN A N 1
ATOM 837 C CA . ASN A 1 106 ? 6.325 7.785 17.105 1.00 93.75 106 ASN A CA 1
ATOM 838 C C . ASN A 1 106 ? 6.261 6.314 17.545 1.00 93.75 106 ASN A C 1
ATOM 840 O O . ASN A 1 106 ? 6.091 5.416 16.726 1.00 93.75 106 ASN A O 1
ATOM 844 N N . GLN A 1 107 ? 6.347 6.072 18.855 1.00 93.12 107 GLN A N 1
ATOM 845 C CA . GLN A 1 107 ? 6.171 4.732 19.442 1.00 93.12 107 GLN A CA 1
ATOM 846 C C . GLN A 1 107 ? 4.721 4.233 19.349 1.00 93.12 107 GLN A C 1
ATOM 848 O O . GLN A 1 107 ? 4.465 3.028 19.370 1.00 93.12 107 GLN A O 1
ATOM 853 N N . THR A 1 108 ? 3.782 5.176 19.249 1.00 95.31 108 THR A N 1
ATOM 854 C CA . THR A 1 108 ? 2.355 4.922 19.086 1.00 95.31 108 THR A CA 1
ATOM 855 C C . THR A 1 108 ? 1.830 5.783 17.948 1.00 95.31 108 THR A C 1
ATOM 857 O O . THR A 1 108 ? 2.019 6.999 17.952 1.00 95.31 108 THR A O 1
ATOM 860 N N . VAL A 1 109 ? 1.149 5.157 16.996 1.00 96.62 109 VAL A N 1
ATOM 861 C CA . VAL A 1 109 ? 0.503 5.809 15.854 1.00 96.62 109 VAL A CA 1
ATOM 862 C C . VAL A 1 109 ? -1.007 5.768 16.054 1.00 96.62 109 VAL A C 1
ATOM 864 O O . VAL A 1 109 ? -1.545 4.777 16.543 1.00 96.62 109 VAL A O 1
ATOM 867 N N . LEU A 1 110 ? -1.693 6.849 15.703 1.00 95.75 110 LEU A N 1
ATOM 868 C CA . LEU A 1 110 ? -3.144 6.942 15.787 1.00 95.75 110 LEU A CA 1
ATOM 869 C C . LEU A 1 110 ? -3.746 6.721 14.393 1.00 95.75 110 LEU A C 1
ATOM 871 O O . LEU A 1 110 ? -3.367 7.420 13.457 1.00 95.75 110 LEU A O 1
ATOM 875 N N . ILE A 1 111 ? -4.669 5.766 14.265 1.00 94.62 111 ILE A N 1
ATOM 876 C CA . ILE A 1 111 ? -5.548 5.620 13.096 1.00 94.62 111 ILE A CA 1
ATOM 877 C C . ILE A 1 111 ? -6.978 5.834 13.586 1.00 94.62 111 ILE A C 1
ATOM 879 O O . ILE A 1 111 ? -7.487 5.025 14.369 1.00 94.62 111 ILE A O 1
ATOM 883 N N . ASN A 1 112 ? -7.615 6.920 13.151 1.00 88.44 112 ASN A N 1
ATOM 884 C CA . ASN A 1 112 ? -8.865 7.436 13.724 1.00 88.44 112 ASN A CA 1
ATOM 885 C C . ASN A 1 112 ? -8.766 7.568 15.247 1.00 88.44 112 ASN A C 1
ATOM 887 O O . ASN A 1 112 ? -7.937 8.309 15.757 1.00 88.44 112 ASN A O 1
ATOM 891 N N . ASP A 1 1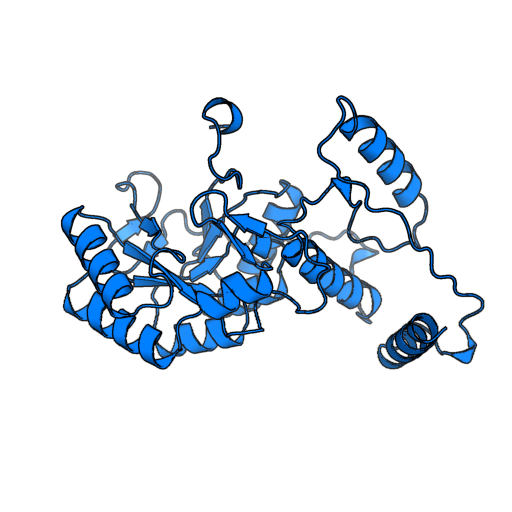13 ? -9.570 6.799 15.977 1.00 88.25 113 ASP A N 1
ATOM 892 C CA . ASP A 1 113 ? -9.610 6.801 17.436 1.00 88.25 113 ASP A CA 1
ATOM 893 C C . ASP A 1 113 ? -8.788 5.654 18.051 1.00 88.25 113 ASP A C 1
ATOM 895 O O . ASP A 1 113 ? -8.790 5.457 19.269 1.00 88.25 113 ASP A O 1
ATOM 899 N N . LYS A 1 114 ? -8.092 4.855 17.227 1.00 94.31 114 LYS A N 1
ATOM 900 C CA . LYS A 1 114 ? -7.356 3.660 17.666 1.00 94.31 114 LYS A CA 1
ATOM 901 C C . LYS A 1 114 ? -5.858 3.915 17.716 1.00 94.31 114 LYS A C 1
ATOM 903 O O . LYS A 1 114 ? -5.227 4.256 16.717 1.00 94.31 114 LYS A O 1
ATOM 908 N N . LYS A 1 115 ? -5.278 3.689 18.892 1.00 96.56 115 LYS A N 1
ATOM 909 C CA . LYS A 1 115 ? -3.831 3.711 19.107 1.00 96.56 115 LYS A CA 1
ATOM 910 C C . LYS A 1 115 ? -3.223 2.379 18.685 1.00 96.56 115 LYS A C 1
ATOM 912 O O . LYS A 1 115 ? -3.716 1.321 19.062 1.00 96.56 115 LYS A O 1
ATOM 917 N N . ILE A 1 116 ? -2.132 2.445 17.936 1.00 96.94 116 ILE A N 1
ATOM 918 C CA . ILE A 1 116 ? -1.362 1.296 17.470 1.00 96.94 116 ILE A CA 1
ATOM 919 C C . ILE A 1 116 ? 0.057 1.455 17.979 1.00 96.94 116 ILE A C 1
ATOM 921 O O . ILE A 1 116 ? 0.735 2.427 17.659 1.00 96.94 116 ILE A O 1
ATOM 925 N N . GLY A 1 117 ? 0.506 0.501 18.782 1.00 95.25 117 GLY A N 1
ATOM 926 C CA . GLY A 1 117 ? 1.824 0.538 19.393 1.00 95.25 117 GLY A CA 1
ATOM 927 C C . GLY A 1 117 ? 1.946 -0.488 20.507 1.00 95.25 117 GLY A C 1
ATOM 928 O O . GLY A 1 117 ? 1.043 -1.291 20.760 1.00 95.25 117 GLY A O 1
ATOM 929 N N . ARG A 1 118 ? 3.085 -0.467 21.194 1.00 93.94 118 ARG A N 1
ATOM 930 C CA . ARG A 1 118 ? 3.349 -1.390 22.299 1.00 93.94 118 ARG A CA 1
ATOM 931 C C . ARG A 1 118 ? 2.339 -1.181 23.434 1.00 93.94 118 ARG A C 1
ATOM 933 O O . ARG A 1 118 ? 2.204 -0.076 23.941 1.00 93.94 118 ARG A O 1
ATOM 940 N N . GLY A 1 119 ? 1.692 -2.264 23.868 1.00 94.38 119 GLY A N 1
ATOM 941 C CA . GLY A 1 119 ? 0.710 -2.248 24.961 1.00 94.38 119 GLY A CA 1
ATOM 942 C C . GLY A 1 119 ? -0.736 -1.994 24.523 1.00 94.38 119 GLY A C 1
ATOM 943 O O . GLY A 1 119 ? -1.640 -2.177 25.333 1.00 94.38 119 GLY A O 1
ATOM 944 N N . GLU A 1 120 ? -0.963 -1.642 23.256 1.00 96.50 120 GLU A N 1
ATOM 945 C CA . GLU A 1 120 ? -2.300 -1.531 22.668 1.00 96.50 120 GLU A CA 1
ATOM 946 C C . GLU A 1 120 ? -2.770 -2.883 22.104 1.00 96.50 120 GLU A C 1
ATOM 948 O O . GLU A 1 120 ? -1.978 -3.811 21.904 1.00 96.50 120 GLU A O 1
ATOM 953 N N . LYS A 1 121 ? -4.076 -3.018 21.841 1.00 95.56 121 LYS A N 1
ATOM 954 C CA . LYS A 1 121 ? -4.618 -4.215 21.177 1.00 95.56 121 LYS A CA 1
ATOM 955 C C . LYS A 1 121 ? -4.102 -4.310 19.738 1.00 95.56 121 LYS A C 1
ATOM 957 O O . LYS A 1 121 ? -3.892 -3.295 19.079 1.00 95.56 121 LYS A O 1
ATOM 962 N N . ALA A 1 122 ? -3.935 -5.538 19.245 1.00 96.12 122 ALA A N 1
ATOM 963 C CA . ALA A 1 122 ? -3.568 -5.770 17.853 1.00 96.12 122 ALA A CA 1
ATOM 964 C C . ALA A 1 122 ? -4.623 -5.171 16.912 1.00 96.12 122 ALA A C 1
ATOM 966 O O . ALA A 1 122 ? -5.816 -5.382 17.118 1.00 96.12 122 ALA A O 1
ATOM 967 N N . TYR A 1 123 ? -4.160 -4.452 15.890 1.00 97.44 123 TYR A N 1
ATOM 968 C CA . TYR A 1 123 ? -5.003 -3.855 14.861 1.00 97.44 123 TYR A CA 1
ATOM 969 C C . TYR A 1 123 ? -5.129 -4.821 13.675 1.00 97.44 123 TYR A C 1
ATOM 971 O O . TYR A 1 123 ? -4.144 -5.115 12.994 1.00 97.44 123 TYR A O 1
ATOM 979 N N . ILE A 1 124 ? -6.328 -5.349 13.452 1.00 97.69 124 ILE A N 1
ATOM 980 C CA . ILE A 1 124 ? -6.631 -6.408 12.489 1.00 97.69 124 ILE A CA 1
ATOM 981 C C . ILE A 1 124 ? -7.157 -5.790 11.193 1.00 97.69 124 ILE A C 1
ATOM 983 O O . ILE A 1 124 ? -8.233 -5.192 11.163 1.00 97.69 124 ILE A O 1
ATOM 987 N N . ILE A 1 125 ? -6.421 -5.995 10.103 1.00 98.19 125 ILE A N 1
ATOM 988 C CA . ILE A 1 125 ? -6.775 -5.505 8.767 1.00 98.19 125 ILE A CA 1
ATOM 989 C C . ILE A 1 125 ? -7.258 -6.681 7.918 1.00 98.19 125 ILE A C 1
ATOM 991 O O . ILE A 1 125 ? -6.510 -7.635 7.702 1.00 98.19 125 ILE A O 1
ATOM 995 N N . ALA A 1 126 ? -8.482 -6.600 7.402 1.00 98.00 126 ALA A N 1
ATOM 996 C CA . ALA A 1 126 ? -8.973 -7.520 6.383 1.00 98.00 126 ALA A CA 1
ATOM 997 C C . ALA A 1 126 ? -8.469 -7.075 5.001 1.00 98.00 126 ALA A C 1
ATOM 999 O O . ALA A 1 126 ? -8.941 -6.075 4.458 1.00 98.00 126 ALA A O 1
ATOM 1000 N N . GLU A 1 127 ? -7.508 -7.800 4.425 1.00 96.56 127 GLU A N 1
ATOM 1001 C CA . GLU A 1 127 ? -7.044 -7.544 3.056 1.00 96.56 127 GLU A CA 1
ATOM 1002 C C . GLU A 1 127 ? -8.044 -8.110 2.042 1.00 96.56 127 GLU A C 1
ATOM 1004 O O . GLU A 1 127 ? -8.054 -9.309 1.765 1.00 96.56 127 GLU A O 1
ATOM 1009 N N . ALA A 1 128 ? -8.882 -7.241 1.473 1.00 94.81 128 ALA A N 1
ATOM 1010 C CA . ALA A 1 128 ? -9.756 -7.597 0.359 1.00 94.81 128 ALA A CA 1
ATOM 1011 C C . ALA A 1 128 ? -8.957 -7.713 -0.948 1.00 94.81 128 ALA A C 1
ATOM 1013 O O . ALA A 1 128 ? -9.272 -8.554 -1.791 1.00 94.81 128 ALA A O 1
ATOM 1014 N N . GLY A 1 129 ? -7.900 -6.904 -1.102 1.00 91.19 129 GLY A N 1
ATOM 1015 C CA . GLY A 1 129 ? -6.992 -6.964 -2.247 1.00 91.19 129 GLY A CA 1
ATOM 1016 C C . GLY A 1 129 ? -7.746 -6.885 -3.575 1.00 91.19 129 GLY A C 1
ATOM 1017 O O . GLY A 1 129 ? -8.460 -5.917 -3.817 1.00 91.19 129 GLY A O 1
ATOM 1018 N N . LEU A 1 130 ? -7.601 -7.920 -4.409 1.00 89.25 130 LEU A N 1
ATOM 1019 C CA . LEU A 1 130 ? -8.294 -8.065 -5.697 1.00 89.25 130 LEU A CA 1
ATOM 1020 C C . LEU A 1 130 ? -9.443 -9.091 -5.665 1.00 89.25 130 LEU A C 1
ATOM 1022 O O . LEU A 1 130 ? -10.024 -9.399 -6.706 1.00 89.25 130 LEU A O 1
ATOM 1026 N N . ASN A 1 131 ? -9.816 -9.602 -4.484 1.00 91.50 131 ASN A N 1
ATOM 1027 C CA . ASN A 1 131 ? -10.822 -10.666 -4.329 1.00 91.50 131 ASN A CA 1
ATOM 1028 C C . ASN A 1 131 ? -12.241 -10.233 -4.738 1.00 91.50 131 ASN A C 1
ATOM 1030 O O . ASN A 1 131 ? -13.145 -11.057 -4.837 1.00 91.50 131 ASN A O 1
ATOM 1034 N N . HIS A 1 132 ? -12.441 -8.939 -4.994 1.00 92.88 132 HIS A N 1
ATOM 1035 C CA . HIS A 1 132 ? -13.679 -8.390 -5.533 1.00 92.88 132 HIS A CA 1
ATOM 1036 C C . HIS A 1 132 ? -13.878 -8.681 -7.029 1.00 92.88 132 HIS A C 1
ATOM 1038 O O . HIS A 1 132 ? -14.954 -8.404 -7.553 1.00 92.88 132 HIS A O 1
ATOM 1044 N N . ASN A 1 133 ? -12.879 -9.222 -7.737 1.00 89.00 133 ASN A N 1
ATOM 1045 C CA . ASN A 1 133 ? -12.993 -9.608 -9.150 1.00 89.00 133 ASN A CA 1
ATOM 1046 C C . ASN A 1 133 ? -13.496 -8.481 -10.077 1.00 89.00 133 ASN A C 1
ATOM 1048 O O . ASN A 1 133 ? -14.276 -8.723 -10.995 1.00 89.00 133 ASN A O 1
ATOM 1052 N N . GLY A 1 134 ? -13.112 -7.230 -9.801 1.00 88.88 134 GLY A N 1
ATOM 1053 C CA . GLY A 1 134 ? -13.613 -6.049 -10.521 1.00 88.88 134 GLY A CA 1
ATOM 1054 C C . GLY A 1 134 ? -15.083 -5.677 -10.245 1.00 88.88 134 GLY A C 1
ATOM 1055 O O . GLY A 1 134 ? -15.591 -4.733 -10.839 1.00 88.88 134 GLY A O 1
ATOM 1056 N N . SER A 1 135 ? -15.780 -6.375 -9.342 1.00 93.81 135 SER A N 1
ATOM 1057 C CA . SER A 1 135 ? -17.189 -6.133 -9.011 1.00 93.81 135 SER A CA 1
ATOM 1058 C C . SER A 1 135 ? -17.353 -5.269 -7.760 1.00 93.81 135 SER A C 1
ATOM 1060 O O . SER A 1 135 ? -16.998 -5.686 -6.657 1.00 93.81 135 SER A O 1
ATOM 1062 N N . LEU A 1 136 ? -17.990 -4.102 -7.904 1.00 96.56 136 LEU A N 1
ATOM 1063 C CA . LEU A 1 136 ? -18.359 -3.244 -6.772 1.00 96.56 136 LEU A CA 1
ATOM 1064 C C . LEU A 1 136 ? -19.302 -3.952 -5.786 1.00 96.56 136 LEU A C 1
ATOM 1066 O O . LEU A 1 136 ? -19.182 -3.784 -4.574 1.00 96.56 136 LEU A O 1
ATOM 1070 N N . LYS A 1 137 ? -20.224 -4.783 -6.291 1.00 97.75 137 LYS A N 1
ATOM 1071 C CA . LYS A 1 137 ? -21.127 -5.567 -5.440 1.00 97.75 137 LYS A CA 1
ATOM 1072 C C . LYS A 1 137 ? -20.335 -6.510 -4.530 1.00 97.75 137 LYS A C 1
ATOM 1074 O O . LYS A 1 137 ? -20.535 -6.485 -3.321 1.00 97.75 137 LYS A O 1
ATOM 1079 N N . LEU A 1 138 ? -19.412 -7.285 -5.102 1.00 97.19 138 LEU A N 1
ATOM 1080 C CA . LEU A 1 138 ? -18.578 -8.209 -4.330 1.00 97.19 138 LEU A CA 1
ATOM 1081 C C . LEU A 1 138 ? -17.639 -7.457 -3.375 1.00 97.19 138 LEU A C 1
ATOM 1083 O O . LEU A 1 138 ? -17.415 -7.900 -2.254 1.00 97.19 138 LEU A O 1
ATOM 1087 N N . ALA A 1 139 ? -17.136 -6.285 -3.775 1.00 97.81 139 ALA A N 1
ATOM 1088 C CA . ALA A 1 139 ? -16.348 -5.431 -2.891 1.00 97.81 139 ALA A CA 1
ATOM 1089 C C . ALA A 1 139 ? -17.136 -5.002 -1.641 1.00 97.81 139 ALA A C 1
ATOM 1091 O O . ALA A 1 139 ? -16.611 -5.095 -0.534 1.00 97.81 139 ALA A O 1
ATOM 1092 N N . LYS A 1 140 ? -18.408 -4.606 -1.789 1.00 98.50 140 LYS A N 1
ATOM 1093 C CA . LYS A 1 140 ? -19.287 -4.280 -0.651 1.00 98.50 140 LYS A CA 1
ATOM 1094 C C . LYS A 1 140 ? -19.561 -5.497 0.238 1.00 98.50 140 LYS A C 1
ATOM 1096 O O . LYS A 1 140 ? -19.513 -5.375 1.457 1.00 98.50 140 LYS A O 1
ATOM 1101 N N . GLU A 1 141 ? -19.750 -6.680 -0.349 1.00 98.38 141 GLU A N 1
ATOM 1102 C CA . GLU A 1 141 ? -19.892 -7.931 0.414 1.00 98.38 141 GLU A CA 1
ATOM 1103 C C . GLU A 1 141 ? -18.629 -8.252 1.243 1.00 98.38 141 GLU A C 1
ATOM 1105 O O . GLU A 1 141 ? -18.733 -8.717 2.380 1.00 98.38 141 GLU A O 1
ATOM 1110 N N . LEU A 1 142 ? -17.431 -7.950 0.724 1.00 98.25 142 LEU A N 1
ATOM 1111 C CA . LEU A 1 142 ? -16.169 -8.084 1.468 1.00 98.25 142 LEU A CA 1
ATOM 1112 C C . LEU A 1 142 ? -16.063 -7.078 2.626 1.00 98.25 142 LEU A C 1
ATOM 1114 O O . LEU A 1 142 ? -15.580 -7.440 3.702 1.00 98.25 142 LEU A O 1
ATOM 1118 N N . VAL A 1 143 ? -16.547 -5.845 2.440 1.00 98.56 143 VAL A N 1
ATOM 1119 C CA . VAL A 1 143 ? -16.651 -4.840 3.516 1.00 98.56 143 VAL A CA 1
ATOM 1120 C C . VAL A 1 143 ? -17.573 -5.345 4.631 1.00 98.56 143 VAL A C 1
ATOM 1122 O O . VAL A 1 143 ? -17.198 -5.313 5.807 1.00 98.56 143 VAL A O 1
ATOM 1125 N N . ASP A 1 144 ? -18.745 -5.875 4.276 1.00 98.38 144 ASP A N 1
ATOM 1126 C CA . ASP A 1 144 ? -19.699 -6.429 5.242 1.00 98.38 144 ASP A CA 1
ATOM 1127 C C . ASP A 1 144 ? -19.106 -7.622 6.003 1.00 98.38 144 ASP A C 1
ATOM 1129 O O . ASP A 1 144 ? -19.281 -7.739 7.220 1.00 98.38 144 ASP A O 1
ATOM 1133 N N . ALA A 1 145 ? -18.368 -8.494 5.309 1.00 98.19 145 ALA A N 1
ATOM 1134 C CA . ALA A 1 145 ? -17.682 -9.624 5.924 1.00 98.19 145 ALA A CA 1
ATOM 1135 C C . ALA A 1 145 ? -16.633 -9.160 6.945 1.00 98.19 145 ALA A C 1
ATOM 1137 O O . ALA A 1 145 ? -16.662 -9.627 8.085 1.00 98.19 145 ALA A O 1
ATOM 1138 N N . ALA A 1 146 ? -15.777 -8.199 6.578 1.00 98.06 146 ALA A N 1
ATOM 1139 C CA . ALA A 1 146 ? -14.769 -7.626 7.473 1.00 98.06 146 ALA A CA 1
ATOM 1140 C C . ALA A 1 146 ? -15.402 -6.978 8.716 1.00 98.06 146 ALA A C 1
ATOM 1142 O O . ALA A 1 146 ? -14.923 -7.159 9.842 1.00 98.06 146 ALA A O 1
ATOM 1143 N N . LYS A 1 147 ? -16.523 -6.269 8.535 1.00 97.38 147 LYS A N 1
ATOM 1144 C CA . LYS A 1 147 ? -17.280 -5.678 9.644 1.00 97.38 147 LYS A CA 1
ATOM 1145 C C . LYS A 1 147 ? -17.863 -6.750 10.559 1.00 97.38 147 LYS A C 1
ATOM 1147 O O . LYS A 1 147 ? -17.733 -6.649 11.778 1.00 97.38 147 LYS A O 1
ATOM 1152 N N . LYS A 1 148 ? -18.477 -7.789 9.988 1.00 97.81 148 LYS A N 1
ATOM 1153 C CA . LYS A 1 148 ? -19.089 -8.901 10.731 1.00 97.81 148 LYS A CA 1
ATOM 1154 C C . LYS A 1 148 ? -18.066 -9.689 11.554 1.00 97.81 148 LYS A C 1
ATOM 1156 O O . LYS A 1 148 ? -18.416 -10.208 12.612 1.00 97.81 148 LYS A O 1
ATOM 1161 N N . THR A 1 149 ? -16.817 -9.768 11.098 1.00 96.69 149 THR A N 1
ATOM 1162 C CA . THR A 1 149 ? -15.716 -10.430 11.818 1.00 96.69 149 THR A CA 1
ATOM 1163 C C . THR A 1 149 ? -14.996 -9.523 12.818 1.00 96.69 149 THR A C 1
ATOM 1165 O O . THR A 1 149 ? -14.014 -9.956 13.414 1.00 96.69 149 THR A O 1
ATOM 1168 N N . ASN A 1 150 ? -15.484 -8.297 13.044 1.00 95.25 150 ASN A N 1
ATOM 1169 C CA . ASN A 1 150 ? -14.879 -7.300 13.934 1.00 95.25 150 ASN A CA 1
ATOM 1170 C C . ASN A 1 150 ? -13.431 -6.932 13.562 1.00 95.25 150 ASN A C 1
ATOM 1172 O O . ASN A 1 150 ? -12.623 -6.654 14.448 1.00 95.25 150 ASN A O 1
ATOM 1176 N N . CYS A 1 151 ? -13.095 -6.921 12.269 1.00 97.25 151 CYS A N 1
ATOM 1177 C CA . CYS A 1 151 ? -11.828 -6.345 11.828 1.00 97.25 151 CYS A CA 1
ATOM 1178 C C . CYS A 1 151 ? -11.812 -4.837 12.111 1.00 97.25 151 CYS A C 1
ATOM 1180 O O . CYS A 1 151 ? -12.846 -4.165 12.064 1.00 97.25 151 CYS A O 1
ATOM 1182 N N . ASP A 1 152 ? -10.631 -4.300 12.407 1.00 97.56 152 ASP A N 1
ATOM 1183 C CA . ASP A 1 152 ? -10.466 -2.880 12.695 1.00 97.56 152 ASP A CA 1
ATOM 1184 C C . ASP A 1 152 ? -10.565 -2.029 11.430 1.00 97.56 152 ASP A C 1
ATOM 1186 O O . ASP A 1 152 ? -11.091 -0.918 11.502 1.00 97.56 152 ASP A O 1
ATOM 1190 N N . ALA A 1 153 ? -10.110 -2.578 10.300 1.00 98.00 153 ALA A N 1
ATOM 1191 C CA . ALA A 1 153 ? -10.202 -1.970 8.982 1.00 98.00 153 ALA A CA 1
ATOM 1192 C C . ALA A 1 153 ? -10.319 -3.015 7.865 1.00 98.00 153 ALA A C 1
ATOM 1194 O O . ALA A 1 153 ? -9.950 -4.183 8.033 1.00 98.00 153 ALA A O 1
ATOM 1195 N N . VAL A 1 154 ? -10.768 -2.564 6.697 1.00 98.31 154 VAL A N 1
ATOM 1196 C CA . VAL A 1 154 ? -10.721 -3.296 5.427 1.00 98.31 154 VAL A CA 1
ATOM 1197 C C . VAL A 1 154 ? -9.808 -2.562 4.448 1.00 98.31 154 VAL A C 1
ATOM 1199 O O . VAL A 1 154 ? -9.847 -1.335 4.348 1.00 98.31 154 VAL A O 1
ATOM 1202 N N . LYS A 1 155 ? -8.960 -3.307 3.736 1.00 98.06 155 LYS A N 1
ATOM 1203 C CA . LYS A 1 155 ? -7.980 -2.741 2.807 1.00 98.06 155 LYS A CA 1
ATOM 1204 C C . LYS A 1 155 ? -8.192 -3.234 1.380 1.00 98.06 155 LYS A C 1
ATOM 1206 O O . LYS A 1 155 ? -8.345 -4.432 1.141 1.00 98.06 155 LYS A O 1
ATOM 1211 N N . PHE A 1 156 ? -8.142 -2.299 0.435 1.00 97.12 156 PHE A N 1
ATOM 1212 C CA . PHE A 1 156 ? -8.191 -2.553 -1.006 1.00 97.12 156 PHE A CA 1
ATOM 1213 C C . PHE A 1 156 ? -6.868 -2.168 -1.693 1.00 97.12 156 PHE A C 1
ATOM 1215 O O . PHE A 1 156 ? -5.848 -1.900 -1.046 1.00 97.12 156 PHE A O 1
ATOM 1222 N N . GLN A 1 157 ? -6.864 -2.211 -3.022 1.00 94.25 157 GLN A N 1
ATOM 1223 C CA . GLN A 1 157 ? -5.740 -1.848 -3.879 1.00 94.25 157 GLN A CA 1
ATOM 1224 C C . GLN A 1 157 ? -6.207 -0.804 -4.901 1.00 94.25 157 GLN A C 1
ATOM 1226 O O . GLN A 1 157 ? -7.170 -1.050 -5.622 1.00 94.25 157 GLN A O 1
ATOM 1231 N N . ALA A 1 158 ? -5.536 0.349 -4.957 1.00 89.81 158 ALA A N 1
ATOM 1232 C CA . ALA A 1 158 ? -5.880 1.464 -5.836 1.00 89.81 158 ALA A CA 1
ATOM 1233 C C . ALA A 1 158 ? -4.820 1.591 -6.933 1.00 89.81 158 ALA A C 1
ATOM 1235 O O . ALA A 1 158 ? -3.652 1.865 -6.659 1.00 89.81 158 ALA A O 1
ATOM 1236 N N . PHE A 1 159 ? -5.233 1.330 -8.169 1.00 85.06 159 PHE A N 1
ATOM 1237 C CA . PHE A 1 159 ? -4.425 1.503 -9.372 1.00 85.06 159 PHE A CA 1
ATOM 1238 C C . PHE A 1 159 ? -5.343 1.698 -10.574 1.00 85.06 159 PHE A C 1
ATOM 1240 O O . PHE A 1 159 ? -6.485 1.223 -10.589 1.00 85.06 159 PHE A O 1
ATOM 1247 N N . LYS A 1 160 ? -4.840 2.383 -11.599 1.00 81.62 160 LYS A N 1
ATOM 1248 C CA . LYS A 1 160 ? -5.534 2.508 -12.880 1.00 81.62 160 LYS A CA 1
ATOM 1249 C C . LYS A 1 160 ? -5.254 1.289 -13.754 1.00 81.62 160 LYS A C 1
ATOM 1251 O O . LYS A 1 160 ? -4.227 0.617 -13.651 1.00 81.62 160 LYS A O 1
ATOM 1256 N N . LYS A 1 161 ? -6.164 1.034 -14.693 1.00 81.44 161 LYS A N 1
ATOM 1257 C CA . LYS A 1 161 ? -5.877 0.118 -15.803 1.00 81.44 161 LYS A CA 1
ATOM 1258 C C . LYS A 1 161 ? -4.618 0.585 -16.533 1.00 81.44 161 LYS A C 1
ATOM 1260 O O . LYS A 1 161 ? -4.447 1.783 -16.757 1.00 81.44 161 LYS A O 1
ATOM 1265 N N . ASN A 1 162 ? -3.768 -0.357 -16.918 1.00 76.62 162 ASN A N 1
ATOM 1266 C CA . ASN A 1 162 ? -2.504 -0.143 -17.621 1.00 76.62 162 ASN A CA 1
ATOM 1267 C C . ASN A 1 162 ? -1.452 0.697 -16.867 1.00 76.62 162 ASN A C 1
ATOM 1269 O O . ASN A 1 162 ? -0.470 1.102 -17.489 1.00 76.62 162 ASN A O 1
ATOM 1273 N N . SER A 1 163 ? -1.627 0.996 -15.572 1.00 75.38 163 SER A N 1
ATOM 1274 C CA . SER A 1 163 ? -0.613 1.742 -14.803 1.00 75.38 163 SER A CA 1
ATOM 1275 C C . SER A 1 163 ? 0.310 0.836 -13.991 1.00 75.38 163 SER A C 1
ATOM 1277 O O . SER A 1 163 ? 1.468 1.177 -13.769 1.00 75.38 163 SER A O 1
ATOM 1279 N N . ARG A 1 164 ? -0.183 -0.337 -13.577 1.00 73.50 164 ARG A N 1
ATOM 1280 C CA . ARG A 1 164 ? 0.507 -1.192 -12.603 1.00 73.50 164 ARG A CA 1
ATOM 1281 C C . ARG A 1 164 ? 1.607 -2.066 -13.194 1.00 73.50 164 ARG A C 1
ATOM 1283 O O . ARG A 1 164 ? 2.664 -2.220 -12.593 1.00 73.50 164 ARG A O 1
ATOM 1290 N N . ILE A 1 165 ? 1.363 -2.660 -14.358 1.00 72.44 165 ILE A N 1
ATOM 1291 C CA . ILE A 1 165 ? 2.337 -3.498 -15.059 1.00 72.44 165 ILE A CA 1
ATOM 1292 C C . ILE A 1 165 ? 2.485 -2.980 -16.479 1.00 72.44 165 ILE A C 1
ATOM 1294 O O . ILE A 1 165 ? 1.517 -2.604 -17.129 1.00 72.44 165 ILE A O 1
ATOM 1298 N N . SER A 1 166 ? 3.723 -2.940 -16.970 1.00 68.56 166 SER A N 1
ATOM 1299 C CA . SER A 1 166 ? 3.957 -2.577 -18.361 1.00 68.56 166 SER A CA 1
ATOM 1300 C C . SER A 1 166 ? 3.465 -3.691 -19.283 1.00 68.56 166 SER A C 1
ATOM 1302 O O . SER A 1 166 ? 3.910 -4.833 -19.174 1.00 68.56 166 SER A O 1
ATOM 1304 N N . SER A 1 167 ? 2.675 -3.330 -20.294 1.00 61.59 167 SER A N 1
ATOM 1305 C CA . SER A 1 167 ? 2.270 -4.225 -21.391 1.00 61.59 167 SER A CA 1
ATOM 1306 C C . SER A 1 167 ? 3.444 -4.805 -22.199 1.00 61.59 167 SER A C 1
ATOM 1308 O O . SER A 1 167 ? 3.265 -5.678 -23.044 1.00 61.59 167 SER A O 1
ATOM 1310 N N . LYS A 1 168 ? 4.671 -4.322 -21.956 1.00 59.94 168 LYS A N 1
ATOM 1311 C CA . LYS A 1 168 ? 5.915 -4.807 -22.572 1.00 59.94 168 LYS A CA 1
ATOM 1312 C C . LYS A 1 168 ? 6.640 -5.858 -21.734 1.00 59.94 168 LYS A C 1
ATOM 1314 O O . LYS A 1 168 ? 7.648 -6.396 -22.203 1.00 59.94 168 LYS A O 1
ATOM 1319 N N . VAL A 1 169 ? 6.180 -6.144 -20.513 1.00 59.78 169 VAL A N 1
ATOM 1320 C CA . VAL A 1 169 ? 6.711 -7.260 -19.725 1.00 59.78 169 VAL A CA 1
ATOM 1321 C C . VAL A 1 169 ? 6.408 -8.536 -20.502 1.00 59.78 169 VAL A C 1
ATOM 1323 O O . VAL A 1 169 ? 5.251 -8.862 -20.754 1.00 59.78 169 VAL A O 1
ATOM 1326 N N . LYS A 1 170 ? 7.456 -9.250 -20.934 1.00 47.81 170 LYS A N 1
ATOM 1327 C CA . LYS A 1 170 ? 7.283 -10.538 -21.612 1.00 47.81 170 LYS A CA 1
ATOM 1328 C C . LYS A 1 170 ? 6.536 -11.467 -20.667 1.00 47.81 170 LYS A C 1
ATOM 1330 O O . LYS A 1 170 ? 7.060 -11.804 -19.608 1.00 47.81 170 LYS A O 1
ATOM 1335 N N . ALA A 1 171 ? 5.323 -11.835 -21.058 1.00 45.53 171 ALA A N 1
ATOM 1336 C CA . ALA A 1 171 ? 4.445 -12.695 -20.294 1.00 45.53 171 ALA A CA 1
ATOM 1337 C C . ALA A 1 171 ? 5.124 -14.039 -20.002 1.00 45.53 171 ALA A C 1
ATOM 1339 O O . ALA A 1 171 ? 5.332 -14.853 -20.901 1.00 45.53 171 ALA A O 1
ATOM 1340 N N . VAL A 1 172 ? 5.419 -14.301 -18.733 1.00 46.09 172 VAL A N 1
ATOM 1341 C CA . VAL A 1 172 ? 5.155 -15.635 -18.211 1.00 46.09 172 VAL A CA 1
ATOM 1342 C C . VAL A 1 172 ? 3.635 -15.672 -18.155 1.00 46.09 172 VAL A C 1
ATOM 1344 O O . VAL A 1 172 ? 3.039 -14.861 -17.447 1.00 46.09 172 VAL A O 1
ATOM 1347 N N . LYS A 1 173 ? 2.997 -16.508 -18.983 1.00 45.75 173 LYS A N 1
ATOM 1348 C CA . LYS A 1 173 ? 1.557 -16.756 -18.855 1.00 45.75 173 LYS A CA 1
ATOM 1349 C C . LYS A 1 173 ? 1.308 -17.111 -17.392 1.00 45.75 173 LYS A C 1
ATOM 1351 O O . LYS A 1 173 ? 1.881 -18.088 -16.904 1.00 45.75 173 LYS A O 1
ATOM 1356 N N . TYR A 1 174 ? 0.541 -16.289 -16.686 1.00 45.75 174 TYR A N 1
ATOM 1357 C CA . TYR A 1 174 ? 0.134 -16.624 -15.336 1.00 45.75 174 TYR A CA 1
ATOM 1358 C C . TYR A 1 174 ? -0.955 -17.677 -15.504 1.00 45.75 174 TYR A C 1
ATOM 1360 O O . TYR A 1 174 ? -2.090 -17.370 -15.854 1.00 45.75 174 TYR A O 1
ATOM 1368 N N . ALA A 1 175 ? -0.575 -18.948 -15.386 1.00 43.25 175 ALA A N 1
ATOM 1369 C CA . ALA A 1 175 ? -1.538 -20.033 -15.371 1.00 43.25 175 ALA A CA 1
ATOM 1370 C C . ALA A 1 175 ? -2.195 -20.031 -13.989 1.00 43.25 175 ALA A C 1
ATOM 1372 O O . ALA A 1 175 ? -1.681 -20.633 -13.041 1.00 43.25 175 ALA A O 1
ATOM 1373 N N . GLU A 1 176 ? -3.309 -19.315 -13.862 1.00 48.03 176 GLU A N 1
ATOM 1374 C CA . GLU A 1 176 ? -4.147 -19.406 -12.676 1.00 48.03 176 GLU A CA 1
ATOM 1375 C C . GLU A 1 176 ? -4.798 -20.799 -12.687 1.00 48.03 176 GLU A C 1
ATOM 1377 O O . GLU A 1 176 ? -5.787 -21.073 -13.367 1.00 48.03 176 GLU A O 1
ATOM 1382 N N . THR A 1 177 ? -4.182 -21.733 -11.961 1.00 44.66 177 THR A N 1
ATOM 1383 C CA . THR A 1 177 ? -4.539 -23.164 -11.954 1.00 44.66 177 THR A CA 1
ATOM 1384 C C . THR A 1 177 ? -5.962 -23.444 -11.458 1.00 44.66 177 THR A C 1
ATOM 1386 O O . THR A 1 177 ? -6.460 -24.550 -11.650 1.00 44.66 177 THR A O 1
ATOM 1389 N N . ILE A 1 178 ? -6.631 -22.455 -10.855 1.00 46.84 178 ILE A N 1
ATOM 1390 C CA . ILE A 1 178 ? -7.975 -22.578 -10.274 1.00 46.84 178 ILE A CA 1
ATOM 1391 C C . ILE A 1 178 ? -9.080 -22.266 -11.298 1.00 46.84 178 ILE A C 1
ATOM 1393 O O . ILE A 1 178 ? -10.131 -22.902 -11.261 1.00 46.84 178 ILE A O 1
ATOM 1397 N N . THR A 1 179 ? -8.867 -21.320 -12.218 1.00 48.81 179 THR A N 1
ATOM 1398 C CA . THR A 1 179 ? -9.903 -20.849 -13.162 1.00 48.81 179 THR A CA 1
ATOM 1399 C C . THR A 1 179 ? -9.730 -21.395 -14.578 1.00 48.81 179 THR A C 1
ATOM 1401 O O . THR A 1 179 ? -10.645 -21.277 -15.393 1.00 48.81 179 THR A O 1
ATOM 1404 N N . GLY A 1 180 ? -8.582 -22.013 -14.883 1.00 51.56 180 GLY A N 1
ATOM 1405 C CA . GLY A 1 180 ? -8.279 -22.521 -16.225 1.00 51.56 180 GLY A CA 1
ATOM 1406 C C . GLY A 1 180 ? -8.096 -21.412 -17.267 1.00 51.56 180 GLY A C 1
ATOM 1407 O O . GLY A 1 180 ? -8.076 -21.702 -18.464 1.00 51.56 180 GLY A O 1
ATOM 1408 N N . LEU A 1 181 ? -7.976 -20.155 -16.824 1.00 55.53 181 LEU A N 1
ATOM 1409 C CA . LEU A 1 181 ? -7.665 -19.016 -17.674 1.00 55.53 181 LEU A CA 1
ATOM 1410 C C . LEU A 1 181 ? -6.146 -18.917 -17.853 1.00 55.53 181 LEU A C 1
ATOM 1412 O O . LEU A 1 181 ? -5.392 -18.823 -16.885 1.00 55.53 181 LEU A O 1
ATOM 1416 N N . GLU A 1 182 ? -5.697 -18.910 -19.105 1.00 63.31 182 GLU A N 1
ATOM 1417 C CA . GLU A 1 182 ? -4.359 -18.438 -19.446 1.00 63.31 182 GLU A CA 1
ATOM 1418 C C . GLU A 1 182 ? -4.447 -16.948 -19.767 1.00 63.31 182 GLU A C 1
ATOM 1420 O O . GLU A 1 182 ? -4.884 -16.572 -20.854 1.00 63.31 182 GLU A O 1
ATOM 1425 N N . GLU A 1 183 ? -4.021 -16.105 -18.834 1.00 66.94 183 GLU A N 1
ATOM 1426 C CA . GLU A 1 183 ? -3.893 -14.667 -19.060 1.00 66.94 183 GLU A CA 1
ATOM 1427 C C . GLU A 1 183 ? -2.509 -14.167 -18.624 1.00 66.94 183 GLU A C 1
ATOM 1429 O O . GLU A 1 183 ? -1.754 -14.814 -17.886 1.00 66.94 183 GLU A O 1
ATOM 1434 N N . THR A 1 184 ? -2.118 -13.020 -19.156 1.00 69.94 184 THR A N 1
ATOM 1435 C CA . THR A 1 184 ? -0.928 -12.291 -18.718 1.00 69.94 184 THR A CA 1
ATOM 1436 C C . THR A 1 184 ? -1.224 -11.535 -17.423 1.00 69.94 184 THR A C 1
ATOM 1438 O O . THR A 1 184 ? -2.374 -11.229 -17.112 1.00 69.94 184 THR A O 1
ATOM 1441 N N . LEU A 1 185 ? -0.183 -11.175 -16.664 1.00 71.38 185 LEU A N 1
ATOM 1442 C CA . LEU A 1 185 ? -0.377 -10.357 -15.462 1.00 71.38 185 LEU A CA 1
ATOM 1443 C C . LEU A 1 185 ? -1.047 -9.010 -15.787 1.00 71.38 185 LEU A C 1
ATOM 1445 O O . LEU A 1 185 ? -1.886 -8.553 -15.019 1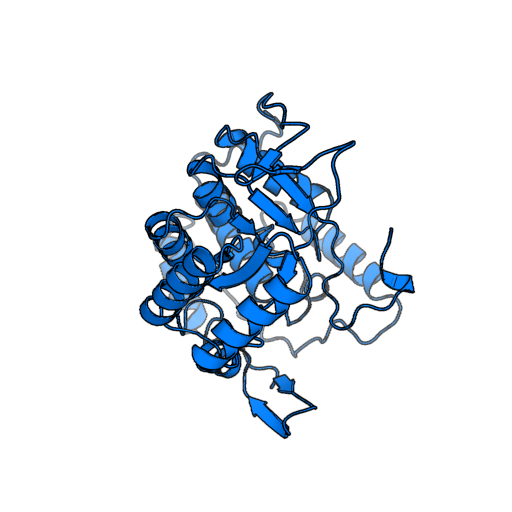.00 71.38 185 LEU A O 1
ATOM 1449 N N . ASP A 1 186 ? -0.713 -8.396 -16.925 1.00 74.12 186 ASP A N 1
ATOM 1450 C CA . ASP A 1 186 ? -1.344 -7.150 -17.378 1.00 74.12 186 ASP A CA 1
ATOM 1451 C C . ASP A 1 186 ? -2.854 -7.329 -17.610 1.00 74.12 186 ASP A C 1
ATOM 1453 O O . ASP A 1 186 ? -3.658 -6.565 -17.078 1.00 74.12 186 ASP A O 1
ATOM 1457 N N . GLU A 1 187 ? -3.259 -8.387 -18.319 1.00 78.50 187 GLU A N 1
ATOM 1458 C CA . GLU A 1 187 ? -4.674 -8.728 -18.534 1.00 78.50 187 GLU A CA 1
ATOM 1459 C C . GLU A 1 187 ? -5.410 -8.970 -17.212 1.00 78.50 187 GLU A C 1
ATOM 1461 O O . GLU A 1 187 ? -6.477 -8.387 -16.993 1.00 78.50 187 GLU A O 1
ATOM 1466 N N . MET A 1 188 ? -4.805 -9.735 -16.299 1.00 81.56 188 MET A N 1
ATOM 1467 C CA . MET A 1 188 ? -5.359 -10.001 -14.971 1.00 81.56 188 MET A CA 1
ATOM 1468 C C . MET A 1 188 ? -5.588 -8.697 -14.192 1.00 81.56 188 MET A C 1
ATOM 1470 O O . MET A 1 188 ? -6.704 -8.428 -13.743 1.00 81.56 188 MET A O 1
ATOM 1474 N N . PHE A 1 189 ? -4.567 -7.842 -14.050 1.00 83.00 189 PHE A N 1
ATOM 1475 C CA . PHE A 1 189 ? -4.710 -6.575 -13.323 1.00 83.00 189 PHE A CA 1
ATOM 1476 C C . PHE A 1 189 ? -5.715 -5.640 -14.001 1.00 83.00 189 PHE A C 1
ATOM 1478 O O . PHE A 1 189 ? -6.498 -4.995 -13.308 1.00 83.00 189 PHE A O 1
ATOM 1485 N N . ASN A 1 190 ? -5.766 -5.599 -15.333 1.00 84.88 190 ASN A N 1
ATOM 1486 C CA . ASN A 1 190 ? -6.733 -4.784 -16.068 1.00 84.88 190 ASN A CA 1
ATOM 1487 C C . ASN A 1 190 ? -8.180 -5.265 -15.898 1.00 84.88 190 ASN A C 1
ATOM 1489 O O . ASN A 1 190 ? -9.096 -4.438 -15.823 1.00 84.88 190 ASN A O 1
ATOM 1493 N N . ARG A 1 191 ? -8.394 -6.581 -15.825 1.00 86.94 191 ARG A N 1
ATOM 1494 C CA . ARG A 1 191 ? -9.696 -7.200 -15.540 1.00 86.94 191 ARG A CA 1
ATOM 1495 C C . ARG A 1 191 ? -10.139 -6.942 -14.101 1.00 86.94 191 ARG A C 1
ATOM 1497 O O . ARG A 1 191 ? -11.316 -6.686 -13.864 1.00 86.94 191 ARG A O 1
ATOM 1504 N N . LEU A 1 192 ? -9.202 -6.998 -13.158 1.00 87.50 192 LEU A N 1
ATOM 1505 C CA . LEU A 1 192 ? -9.461 -6.816 -11.728 1.00 87.50 192 LEU A CA 1
ATOM 1506 C C . LEU A 1 192 ? -9.507 -5.342 -11.301 1.00 87.50 192 LEU A C 1
ATOM 1508 O O . LEU A 1 192 ? -10.016 -5.048 -10.223 1.00 87.50 192 LEU A O 1
ATOM 1512 N N . ALA A 1 193 ? -9.015 -4.415 -12.125 1.00 88.38 193 ALA A N 1
ATOM 1513 C CA . ALA A 1 193 ? -9.026 -2.987 -11.834 1.00 88.38 193 ALA A CA 1
ATOM 1514 C C . ALA A 1 193 ? -10.456 -2.439 -11.713 1.00 88.38 193 ALA A C 1
ATOM 1516 O O . ALA A 1 193 ? -11.263 -2.524 -12.643 1.00 88.38 193 ALA A O 1
ATOM 1517 N N . MET A 1 194 ? -10.728 -1.809 -10.574 1.00 91.88 194 MET A N 1
ATOM 1518 C CA . MET A 1 194 ? -11.972 -1.102 -10.288 1.00 91.88 194 MET A CA 1
ATOM 1519 C C . MET A 1 194 ? -11.824 0.381 -10.652 1.00 91.88 194 MET A C 1
ATOM 1521 O O . MET A 1 194 ? -10.767 0.969 -10.412 1.00 91.88 194 MET A O 1
ATOM 1525 N N . SER A 1 195 ? -12.859 0.995 -11.232 1.00 92.88 195 SER A N 1
ATOM 1526 C CA . SER A 1 195 ? -12.814 2.423 -11.573 1.00 92.88 195 SER A CA 1
ATOM 1527 C C . SER A 1 195 ? -12.695 3.295 -10.314 1.00 92.88 195 SER A C 1
ATOM 1529 O O . SER A 1 195 ? -13.058 2.868 -9.220 1.00 92.88 195 SER A O 1
ATOM 1531 N N . PHE A 1 196 ? -12.178 4.518 -10.447 1.00 93.75 196 PHE A N 1
ATOM 1532 C CA . PHE A 1 196 ? -12.110 5.456 -9.319 1.00 93.75 196 PHE A CA 1
ATOM 1533 C C . PHE A 1 196 ? -13.502 5.870 -8.822 1.00 93.75 196 PHE A C 1
ATOM 1535 O O . PHE A 1 196 ? -13.670 6.076 -7.624 1.00 93.75 196 PHE A O 1
ATOM 1542 N N . ASP A 1 197 ? -14.506 5.904 -9.699 1.00 95.56 197 ASP A N 1
ATOM 1543 C CA . ASP A 1 197 ? -15.894 6.168 -9.306 1.00 95.56 197 ASP A CA 1
ATOM 1544 C C . ASP A 1 197 ? -16.462 5.024 -8.453 1.00 95.56 197 ASP A C 1
ATOM 1546 O O . ASP A 1 197 ? -17.014 5.267 -7.380 1.00 95.56 197 ASP A O 1
ATOM 1550 N N . ASP A 1 198 ? -16.248 3.770 -8.868 1.00 96.06 198 ASP A N 1
ATOM 1551 C CA . ASP A 1 198 ? -16.654 2.594 -8.086 1.00 96.06 198 ASP A CA 1
ATOM 1552 C C . ASP A 1 198 ? -15.897 2.519 -6.752 1.00 96.06 198 ASP A C 1
ATOM 1554 O O . ASP A 1 198 ? -16.484 2.218 -5.712 1.00 96.06 198 ASP A O 1
ATOM 1558 N N . GLN A 1 199 ? -14.591 2.814 -6.757 1.00 95.94 199 GLN A N 1
ATOM 1559 C CA . GLN A 1 199 ? -13.793 2.873 -5.532 1.00 95.94 199 GLN A CA 1
ATOM 1560 C C . GLN A 1 199 ? -14.320 3.966 -4.599 1.00 95.94 199 GLN A C 1
ATOM 1562 O O . GLN A 1 199 ? -14.494 3.713 -3.413 1.00 95.94 199 GLN A O 1
ATOM 1567 N N . LYS A 1 200 ? -14.656 5.153 -5.112 1.00 97.50 200 LYS A N 1
ATOM 1568 C CA . LYS A 1 200 ? -15.281 6.204 -4.304 1.00 97.50 200 LYS A CA 1
ATOM 1569 C C . LYS A 1 200 ? -16.602 5.727 -3.691 1.00 97.50 200 LYS A C 1
ATOM 1571 O O . LYS A 1 200 ? -16.806 5.899 -2.492 1.00 97.50 200 LYS A O 1
ATOM 1576 N N . GLU A 1 201 ? -17.471 5.080 -4.470 1.00 98.12 201 GLU A N 1
ATOM 1577 C CA . GLU A 1 201 ? -18.735 4.531 -3.958 1.00 98.12 201 GLU A CA 1
ATOM 1578 C C . GLU A 1 201 ? -18.511 3.460 -2.873 1.00 98.12 201 GLU A C 1
ATOM 1580 O O . GLU A 1 201 ? -19.268 3.370 -1.903 1.00 98.12 201 GLU A O 1
ATOM 1585 N N . LEU A 1 202 ? -17.458 2.653 -3.006 1.00 98.12 202 LEU A N 1
ATOM 1586 C CA . LEU A 1 202 ? -17.054 1.667 -2.006 1.00 98.12 202 LEU A CA 1
ATOM 1587 C C . LEU A 1 202 ? -16.569 2.319 -0.703 1.00 98.12 202 LEU A C 1
ATOM 1589 O O . LEU A 1 202 ? -16.933 1.846 0.376 1.00 98.12 202 LEU A O 1
ATOM 1593 N N . PHE A 1 203 ? -15.786 3.397 -0.789 1.00 97.88 203 PHE A N 1
ATOM 1594 C CA . PHE A 1 203 ? -15.341 4.167 0.377 1.00 97.88 203 PHE A CA 1
ATOM 1595 C C . PHE A 1 203 ? -16.522 4.821 1.099 1.00 97.88 203 PHE A C 1
ATOM 1597 O O . PHE A 1 203 ? -16.678 4.644 2.309 1.00 97.88 203 PHE A O 1
ATOM 1604 N N . ASP A 1 204 ? -17.422 5.462 0.348 1.00 98.19 204 ASP A N 1
ATOM 1605 C CA . ASP A 1 204 ? -18.664 6.034 0.880 1.00 98.19 204 ASP A CA 1
ATOM 1606 C C . ASP A 1 204 ? -19.515 4.950 1.586 1.00 98.19 204 ASP A C 1
ATOM 1608 O O . ASP A 1 204 ? -20.079 5.177 2.663 1.00 98.19 204 ASP A O 1
ATOM 1612 N N . TYR A 1 205 ? -19.573 3.736 1.023 1.00 98.50 205 TYR A N 1
ATOM 1613 C CA . TYR A 1 205 ? -20.256 2.592 1.633 1.00 98.50 205 TYR A CA 1
ATOM 1614 C C . TYR A 1 205 ? -19.595 2.124 2.939 1.00 98.50 205 TYR A C 1
ATOM 1616 O O . TYR A 1 205 ? -20.294 1.938 3.937 1.00 98.50 205 TYR A O 1
ATOM 1624 N N . ALA A 1 206 ? -18.271 1.956 2.959 1.00 97.75 206 ALA A N 1
ATOM 1625 C CA . ALA A 1 206 ? -17.531 1.522 4.145 1.00 97.75 206 ALA A CA 1
ATOM 1626 C C . ALA A 1 206 ? -17.674 2.511 5.315 1.00 97.75 206 ALA A C 1
ATOM 1628 O O . ALA A 1 206 ? -17.959 2.097 6.445 1.00 97.75 206 ALA A O 1
ATOM 1629 N N . HIS A 1 207 ? -17.602 3.816 5.033 1.00 96.38 207 HIS A N 1
ATOM 1630 C CA . HIS A 1 207 ? -17.874 4.861 6.022 1.00 96.38 207 HIS A CA 1
ATOM 1631 C C . HIS A 1 207 ? -19.307 4.773 6.561 1.00 96.38 207 HIS A C 1
ATOM 1633 O O . HIS A 1 207 ? -19.521 4.830 7.773 1.00 96.38 207 HIS A O 1
ATOM 1639 N N . LYS A 1 208 ? -20.297 4.547 5.686 1.00 97.62 208 LYS A N 1
ATOM 1640 C CA . LYS A 1 208 ? -21.706 4.397 6.082 1.00 97.62 208 LYS A CA 1
ATOM 1641 C C . LYS A 1 208 ? -21.946 3.205 7.015 1.00 97.62 208 LYS A C 1
ATOM 1643 O O . LYS A 1 208 ? -22.767 3.312 7.925 1.00 97.62 208 LYS A O 1
ATOM 1648 N N . VAL A 1 209 ? -21.266 2.077 6.803 1.00 96.94 209 VAL A N 1
ATOM 1649 C CA . VAL A 1 209 ? -21.381 0.889 7.679 1.00 96.94 209 VAL A CA 1
ATOM 1650 C C . VAL A 1 209 ? -20.446 0.943 8.898 1.00 96.94 209 VAL A C 1
ATOM 1652 O O . VAL A 1 209 ? -20.480 0.056 9.759 1.00 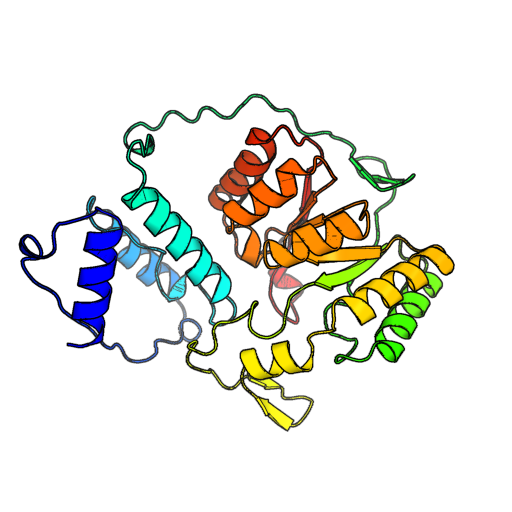96.94 209 VAL A O 1
ATOM 1655 N N . GLY A 1 210 ? -19.636 2.000 9.007 1.00 96.19 210 GLY A N 1
ATOM 1656 C CA . GLY A 1 210 ? -18.790 2.290 10.160 1.00 96.19 210 GLY A CA 1
ATOM 1657 C C . GLY A 1 210 ? -17.603 1.339 10.299 1.00 96.19 210 GLY A C 1
ATOM 1658 O O . GLY A 1 210 ? -17.359 0.828 11.398 1.00 96.19 210 GLY A O 1
ATOM 1659 N N . ILE A 1 211 ? -16.902 1.045 9.202 1.00 97.06 211 ILE A N 1
ATOM 1660 C CA . ILE A 1 211 ? -15.593 0.375 9.217 1.00 97.06 211 ILE A CA 1
ATOM 1661 C C . ILE A 1 211 ? -14.544 1.286 8.583 1.00 97.06 211 ILE A C 1
ATOM 1663 O O . ILE A 1 211 ? -14.831 1.958 7.596 1.00 97.06 211 ILE A O 1
ATOM 1667 N N . GLU A 1 212 ? -13.336 1.302 9.152 1.00 97.62 212 GLU A N 1
ATOM 1668 C CA . GLU A 1 212 ? -12.220 2.023 8.547 1.00 97.62 212 GLU A CA 1
ATOM 1669 C C . GLU A 1 212 ? -11.842 1.367 7.218 1.00 97.62 212 GLU A C 1
ATOM 1671 O O . GLU A 1 212 ? -11.695 0.142 7.137 1.00 97.62 212 GLU A O 1
ATOM 1676 N N . ILE A 1 213 ? -11.683 2.182 6.181 1.00 97.69 213 ILE A N 1
ATOM 1677 C CA . ILE A 1 213 ? -11.288 1.732 4.852 1.00 97.69 213 ILE A CA 1
ATOM 1678 C C . ILE A 1 213 ? -10.078 2.519 4.376 1.00 97.69 213 ILE A C 1
ATOM 1680 O O . ILE A 1 213 ? -9.988 3.733 4.521 1.00 97.69 213 ILE A O 1
ATOM 1684 N N . PHE A 1 214 ? -9.140 1.807 3.771 1.00 97.50 214 PHE A N 1
ATOM 1685 C CA . PHE A 1 214 ? -7.991 2.413 3.121 1.00 97.50 214 PHE A CA 1
ATOM 1686 C C . PHE A 1 214 ? -7.501 1.527 1.981 1.00 97.50 214 PHE A C 1
ATOM 1688 O O . PHE A 1 214 ? -8.006 0.424 1.749 1.00 97.50 214 PHE A O 1
ATOM 1695 N N . SER A 1 215 ? -6.513 2.011 1.235 1.00 96.19 215 SER A N 1
ATOM 1696 C CA . SER A 1 215 ? -6.007 1.301 0.067 1.00 96.19 215 SER A CA 1
ATOM 1697 C C . SER A 1 215 ? -4.489 1.375 -0.042 1.00 96.19 215 SER A C 1
ATOM 1699 O O . SER A 1 215 ? -3.822 2.193 0.595 1.00 96.19 215 SER A O 1
ATOM 1701 N N . THR A 1 216 ? -3.936 0.478 -0.849 1.00 95.81 216 THR A N 1
ATOM 1702 C CA . THR A 1 216 ? -2.542 0.527 -1.294 1.00 95.81 216 THR A CA 1
ATOM 1703 C C . THR A 1 216 ? -2.481 1.257 -2.636 1.00 95.81 216 THR A C 1
ATOM 1705 O O . THR A 1 216 ? -2.971 0.685 -3.614 1.00 95.81 216 THR A O 1
ATOM 1708 N N . PRO A 1 217 ? -1.930 2.483 -2.711 1.00 94.94 217 PRO A N 1
ATOM 1709 C CA . PRO A 1 217 ? -1.637 3.123 -3.987 1.00 94.94 217 PRO A CA 1
ATOM 1710 C C . PRO A 1 217 ? -0.409 2.481 -4.642 1.00 94.94 217 PRO A C 1
ATOM 1712 O O . PRO A 1 217 ? 0.556 2.150 -3.954 1.00 94.94 217 PRO A O 1
ATOM 1715 N N . PHE A 1 218 ? -0.438 2.350 -5.968 1.00 90.75 218 PHE A N 1
ATOM 1716 C CA . PHE A 1 218 ? 0.686 1.832 -6.767 1.00 90.75 218 PHE A CA 1
ATOM 1717 C C . PHE A 1 218 ? 1.323 2.884 -7.686 1.00 90.75 218 PHE A C 1
ATOM 1719 O O . PHE A 1 218 ? 2.324 2.618 -8.344 1.00 90.75 218 PHE A O 1
ATOM 1726 N N . ASP A 1 219 ? 0.748 4.083 -7.735 1.00 90.31 219 ASP A N 1
ATOM 1727 C CA . ASP A 1 219 ? 1.203 5.214 -8.539 1.00 90.31 219 ASP A CA 1
ATOM 1728 C C . ASP A 1 219 ? 0.766 6.541 -7.886 1.00 90.31 219 ASP A C 1
ATOM 1730 O O . ASP A 1 219 ? -0.047 6.545 -6.958 1.00 90.31 219 ASP A O 1
ATOM 1734 N N . PHE A 1 220 ? 1.328 7.669 -8.339 1.00 92.62 220 PHE A N 1
ATOM 1735 C CA . PHE A 1 220 ? 1.013 8.996 -7.786 1.00 92.62 220 PHE A CA 1
ATOM 1736 C C . PHE A 1 220 ? -0.459 9.375 -7.972 1.00 92.62 220 PHE A C 1
ATOM 1738 O O . PHE A 1 220 ? -1.069 9.892 -7.044 1.00 92.62 220 PHE A O 1
ATOM 1745 N N . ASP A 1 221 ? -1.052 9.027 -9.116 1.00 92.50 221 ASP A N 1
ATOM 1746 C CA . ASP A 1 221 ? -2.471 9.267 -9.387 1.00 92.50 221 ASP A CA 1
ATOM 1747 C C . ASP A 1 221 ? -3.376 8.575 -8.356 1.00 92.50 221 ASP A C 1
ATOM 1749 O O . ASP A 1 221 ? -4.415 9.111 -7.971 1.00 92.50 221 ASP A O 1
ATOM 1753 N N . SER A 1 222 ? -2.996 7.375 -7.912 1.00 94.06 222 SER A N 1
ATOM 1754 C CA . SER A 1 222 ? -3.711 6.633 -6.875 1.00 94.06 222 SER A CA 1
ATOM 1755 C C . SER A 1 222 ? -3.506 7.247 -5.494 1.00 94.06 222 SER A C 1
ATOM 1757 O O . SER A 1 222 ? -4.418 7.175 -4.677 1.00 94.06 222 SER A O 1
ATOM 1759 N N . VAL A 1 223 ? -2.357 7.874 -5.218 1.00 95.75 223 VAL A N 1
ATOM 1760 C CA . VAL A 1 223 ? -2.174 8.661 -3.985 1.00 95.75 223 VAL A CA 1
ATOM 1761 C C . VAL A 1 223 ? -3.081 9.889 -4.007 1.00 95.75 223 VAL A C 1
ATOM 1763 O O . VAL A 1 223 ? -3.832 10.094 -3.060 1.00 95.75 223 VAL A O 1
ATOM 1766 N N . ASP A 1 224 ? -3.090 10.650 -5.103 1.00 96.00 224 ASP A N 1
ATOM 1767 C CA . ASP A 1 224 ? -3.939 11.841 -5.248 1.00 96.00 224 ASP A CA 1
ATOM 1768 C C . ASP A 1 224 ? -5.428 11.493 -5.144 1.00 96.00 224 ASP A C 1
ATOM 1770 O O . ASP A 1 224 ? -6.212 12.206 -4.517 1.00 96.00 224 ASP A O 1
ATOM 1774 N N . PHE A 1 225 ? -5.834 10.368 -5.734 1.00 96.19 225 PHE A N 1
ATOM 1775 C CA . PHE A 1 225 ? -7.185 9.840 -5.589 1.00 96.19 225 PHE A CA 1
ATOM 1776 C C . PHE A 1 225 ? -7.534 9.537 -4.126 1.00 96.19 225 PHE A C 1
ATOM 1778 O O . PHE A 1 225 ? -8.596 9.948 -3.665 1.00 96.19 225 PHE A O 1
ATOM 1785 N N . LEU A 1 226 ? -6.650 8.861 -3.387 1.00 96.81 226 LEU A N 1
ATOM 1786 C CA . LEU A 1 226 ? -6.883 8.532 -1.978 1.00 96.81 226 LEU A CA 1
ATOM 1787 C C . LEU A 1 226 ? -6.869 9.775 -1.074 1.00 96.81 226 LEU A C 1
ATOM 1789 O O . LEU A 1 226 ? -7.666 9.841 -0.140 1.00 96.81 226 LEU A O 1
ATOM 1793 N N . GLU A 1 227 ? -6.050 10.786 -1.371 1.00 96.88 227 GLU A N 1
ATOM 1794 C CA . GLU A 1 227 ? -6.118 12.078 -0.677 1.00 96.88 227 GLU A CA 1
ATOM 1795 C C . GLU A 1 227 ? -7.468 12.766 -0.893 1.00 96.88 227 GLU A C 1
ATOM 1797 O O . GLU A 1 227 ? -8.047 13.279 0.061 1.00 96.88 227 GLU A O 1
ATOM 1802 N N . ASN A 1 228 ? -8.023 12.716 -2.109 1.00 96.50 228 ASN A N 1
ATOM 1803 C CA . ASN A 1 228 ? -9.359 13.256 -2.387 1.00 96.50 228 ASN A CA 1
ATOM 1804 C C . ASN A 1 228 ? -10.488 12.505 -1.654 1.00 96.50 228 ASN A C 1
ATOM 1806 O O . ASN A 1 228 ? -11.571 13.063 -1.479 1.00 96.50 228 ASN A O 1
ATOM 1810 N N . LEU A 1 229 ? -10.253 11.256 -1.240 1.00 95.88 229 LEU A N 1
ATOM 1811 C CA . LEU A 1 229 ? -11.169 10.475 -0.398 1.00 95.88 229 LEU A CA 1
ATOM 1812 C C . LEU A 1 229 ? -10.935 10.675 1.106 1.00 95.88 229 LEU A C 1
ATOM 1814 O O . LEU A 1 229 ? -11.645 10.074 1.908 1.00 95.88 229 LEU A O 1
ATOM 1818 N N . ASP A 1 230 ? -9.949 11.495 1.472 1.00 93.38 230 ASP A N 1
ATOM 1819 C CA . ASP A 1 230 ? -9.520 11.767 2.842 1.00 93.38 230 ASP A CA 1
ATOM 1820 C C . ASP A 1 230 ? -9.234 10.503 3.667 1.00 93.38 230 ASP A C 1
ATOM 1822 O O . ASP A 1 230 ? -9.710 10.323 4.785 1.00 93.38 230 ASP A O 1
ATOM 1826 N N . VAL A 1 231 ? -8.433 9.590 3.104 1.00 96.25 231 VAL A N 1
ATOM 1827 C CA . VAL A 1 231 ? -8.004 8.389 3.837 1.00 96.25 231 VAL A CA 1
ATOM 1828 C C . VAL A 1 231 ? -7.230 8.746 5.102 1.00 96.25 231 VAL A C 1
ATOM 1830 O O . VAL A 1 231 ? -6.409 9.661 5.089 1.00 96.25 231 VAL A O 1
ATOM 1833 N N . ASN A 1 232 ? -7.399 7.972 6.173 1.00 96.25 232 ASN A N 1
ATOM 1834 C CA . ASN A 1 232 ? -6.669 8.208 7.424 1.00 96.25 232 ASN A CA 1
ATOM 1835 C C . ASN A 1 232 ? -5.300 7.522 7.456 1.00 96.25 232 ASN A C 1
ATOM 1837 O O . ASN A 1 232 ? -4.486 7.793 8.338 1.00 96.25 232 ASN A O 1
ATOM 1841 N N . ILE A 1 233 ? -5.041 6.608 6.517 1.00 97.56 233 ILE A N 1
ATOM 1842 C CA . ILE A 1 233 ? -3.805 5.835 6.469 1.00 97.56 233 ILE A CA 1
ATOM 1843 C C . ILE A 1 233 ? -3.464 5.350 5.060 1.00 97.56 233 ILE A C 1
ATOM 1845 O O . ILE A 1 233 ? -4.333 4.983 4.272 1.00 97.56 233 ILE A O 1
ATOM 1849 N N . TYR A 1 234 ? -2.163 5.263 4.785 1.00 97.88 234 TYR A N 1
ATOM 1850 C CA . TYR A 1 234 ? -1.609 4.620 3.602 1.00 97.88 234 TYR A CA 1
ATOM 1851 C C . TYR A 1 234 ? -0.987 3.260 3.897 1.00 97.88 234 TYR A C 1
ATOM 1853 O O . TYR A 1 234 ? -0.343 3.043 4.925 1.00 97.88 234 TYR A O 1
ATOM 1861 N N . LYS A 1 235 ? -1.093 2.350 2.926 1.00 97.88 235 LYS A N 1
ATOM 1862 C CA . LYS A 1 235 ? -0.292 1.123 2.867 1.00 97.88 235 LYS A CA 1
ATOM 1863 C C . LYS A 1 235 ? 0.700 1.207 1.715 1.00 97.88 235 LYS A C 1
ATOM 1865 O O . LYS A 1 235 ? 0.267 1.360 0.584 1.00 97.88 235 LYS A O 1
ATOM 1870 N N . ILE A 1 236 ? 1.981 0.957 1.971 1.00 97.25 236 ILE A N 1
ATOM 1871 C CA . ILE A 1 236 ? 2.988 0.709 0.924 1.00 97.25 236 ILE A CA 1
ATOM 1872 C C . ILE A 1 236 ? 3.247 -0.797 0.816 1.00 97.25 236 ILE A C 1
ATOM 1874 O O . ILE A 1 236 ? 3.565 -1.439 1.823 1.00 97.25 236 ILE A O 1
ATOM 1878 N N . ALA A 1 237 ? 3.055 -1.390 -0.364 1.00 94.38 237 ALA A N 1
ATOM 1879 C CA . ALA A 1 237 ? 3.278 -2.821 -0.591 1.00 94.38 237 ALA A CA 1
ATOM 1880 C C . ALA A 1 237 ? 4.758 -3.212 -0.434 1.00 94.38 237 ALA A C 1
ATOM 1882 O O . ALA A 1 237 ? 5.643 -2.375 -0.563 1.00 94.38 237 ALA A O 1
ATOM 1883 N N . SER A 1 238 ? 5.029 -4.500 -0.200 1.00 91.00 238 SER A N 1
ATOM 1884 C CA . SER A 1 238 ? 6.401 -5.015 -0.055 1.00 91.00 238 SER A CA 1
ATOM 1885 C C . SER A 1 238 ? 7.290 -4.702 -1.262 1.00 91.00 238 SER A C 1
ATOM 1887 O O . SER A 1 238 ? 8.430 -4.291 -1.097 1.00 91.00 238 SER A O 1
ATOM 1889 N N . PHE A 1 239 ? 6.765 -4.838 -2.482 1.00 86.06 239 PHE A N 1
ATOM 1890 C CA . PHE A 1 239 ? 7.518 -4.525 -3.701 1.00 86.06 239 PHE A CA 1
ATOM 1891 C C . PHE A 1 239 ? 7.699 -3.019 -3.946 1.00 86.06 239 PHE A C 1
ATOM 1893 O O . PHE A 1 239 ? 8.639 -2.626 -4.630 1.00 86.06 239 PHE A O 1
ATOM 1900 N N . ASP A 1 240 ? 6.858 -2.172 -3.348 1.00 90.88 240 ASP A N 1
ATOM 1901 C CA . ASP A 1 240 ? 7.006 -0.713 -3.391 1.00 90.88 240 ASP A CA 1
ATOM 1902 C C . ASP A 1 240 ? 7.910 -0.176 -2.272 1.00 90.88 240 ASP A C 1
ATOM 1904 O O . ASP A 1 240 ? 8.158 1.024 -2.213 1.00 90.88 240 ASP A O 1
ATOM 1908 N N . LEU A 1 241 ? 8.468 -1.038 -1.411 1.00 91.56 241 LEU A N 1
ATOM 1909 C CA . LEU A 1 241 ? 9.440 -0.625 -0.392 1.00 91.56 241 LEU A CA 1
ATOM 1910 C C . LEU A 1 241 ? 10.664 0.062 -1.012 1.00 91.56 241 LEU A C 1
ATOM 1912 O O . LEU A 1 241 ? 11.234 0.976 -0.426 1.00 91.56 241 LEU A O 1
ATOM 1916 N N . VAL A 1 242 ? 11.052 -0.355 -2.215 1.00 85.88 242 VAL A N 1
ATOM 1917 C CA . VAL A 1 242 ? 12.153 0.262 -2.962 1.00 85.88 242 VAL A CA 1
ATOM 1918 C C . VAL A 1 242 ? 11.711 1.436 -3.835 1.00 85.88 242 VAL A C 1
ATOM 1920 O O . VAL A 1 242 ? 12.553 2.076 -4.451 1.00 85.88 242 VAL A O 1
ATOM 1923 N N . ASN A 1 243 ? 10.411 1.716 -3.924 1.00 90.06 243 ASN A N 1
ATOM 1924 C CA . ASN A 1 243 ? 9.866 2.816 -4.710 1.00 90.06 243 ASN A CA 1
ATOM 1925 C C . ASN A 1 243 ? 9.948 4.111 -3.887 1.00 90.06 243 ASN A C 1
ATOM 1927 O O . ASN A 1 243 ? 8.943 4.649 -3.416 1.00 90.06 243 ASN A O 1
ATOM 1931 N N . LEU A 1 244 ? 11.177 4.596 -3.682 1.00 92.38 244 LEU A N 1
ATOM 1932 C CA . LEU A 1 244 ? 11.451 5.779 -2.863 1.00 92.38 244 LEU A CA 1
ATOM 1933 C C . LEU A 1 244 ? 10.672 7.025 -3.329 1.00 92.38 244 LEU A C 1
ATOM 1935 O O . LEU A 1 244 ? 10.168 7.743 -2.464 1.00 92.38 244 LEU A O 1
ATOM 1939 N N . PRO A 1 245 ? 10.478 7.285 -4.643 1.00 93.12 245 PRO A N 1
ATOM 1940 C CA . PRO A 1 245 ? 9.627 8.385 -5.093 1.00 93.12 245 PRO A CA 1
ATOM 1941 C C . PRO A 1 245 ? 8.182 8.289 -4.583 1.00 93.12 245 PRO A C 1
ATOM 1943 O O . PRO A 1 245 ? 7.645 9.291 -4.108 1.00 93.12 245 PRO A O 1
ATOM 1946 N N . LEU A 1 246 ? 7.565 7.101 -4.627 1.00 94.19 246 LEU A N 1
ATOM 1947 C CA . LEU A 1 246 ? 6.213 6.876 -4.101 1.00 94.19 246 LEU A CA 1
ATOM 1948 C C . LEU A 1 246 ? 6.164 7.015 -2.581 1.00 94.19 246 LEU A C 1
ATOM 1950 O O . LEU A 1 246 ? 5.279 7.693 -2.063 1.00 94.19 246 LEU A O 1
ATOM 1954 N N . ILE A 1 247 ? 7.136 6.438 -1.870 1.00 96.56 247 ILE A N 1
ATOM 1955 C CA . ILE A 1 247 ? 7.236 6.558 -0.408 1.00 96.56 247 ILE A CA 1
ATOM 1956 C C . ILE A 1 247 ? 7.345 8.026 -0.002 1.00 96.56 247 ILE A C 1
ATOM 1958 O O . ILE A 1 247 ? 6.625 8.464 0.891 1.00 96.56 247 ILE A O 1
ATOM 1962 N N . LYS A 1 248 ? 8.194 8.798 -0.685 1.00 96.00 248 LYS A N 1
ATOM 1963 C CA . LYS A 1 248 ? 8.350 10.238 -0.465 1.00 96.00 248 LYS A CA 1
ATOM 1964 C C . LYS A 1 248 ? 7.042 10.988 -0.714 1.00 96.00 248 LYS A C 1
ATOM 1966 O O . LYS A 1 248 ? 6.666 11.847 0.077 1.00 96.00 248 LYS A O 1
ATOM 1971 N N . TYR A 1 249 ? 6.342 10.660 -1.800 1.00 97.06 249 TYR A N 1
ATOM 1972 C CA . TYR A 1 249 ? 5.069 11.285 -2.162 1.00 97.06 249 TYR A CA 1
ATOM 1973 C C . TYR A 1 249 ? 3.991 11.038 -1.100 1.00 97.06 249 TYR A C 1
ATOM 1975 O O . TYR A 1 249 ? 3.345 11.978 -0.647 1.00 97.06 249 TYR A O 1
ATOM 1983 N N . VAL A 1 250 ? 3.874 9.798 -0.622 1.00 97.88 250 VAL A N 1
ATOM 1984 C CA . VAL A 1 250 ? 2.962 9.436 0.471 1.00 97.88 250 VAL A CA 1
ATOM 1985 C C . VAL A 1 250 ? 3.392 10.069 1.798 1.00 97.88 250 VAL A C 1
ATOM 1987 O O . VAL A 1 250 ? 2.552 10.579 2.535 1.00 97.88 250 VAL A O 1
ATOM 1990 N N . ALA A 1 251 ? 4.690 10.100 2.110 1.00 97.06 251 ALA A N 1
ATOM 1991 C CA . ALA A 1 251 ? 5.201 10.663 3.359 1.00 97.06 251 ALA A CA 1
ATOM 1992 C C . ALA A 1 251 ? 4.887 12.154 3.524 1.00 97.06 251 ALA A C 1
ATOM 1994 O O . ALA A 1 251 ? 4.567 12.569 4.641 1.00 97.06 251 ALA A O 1
ATOM 1995 N N . LYS A 1 252 ? 4.867 12.920 2.427 1.00 96.44 252 LYS A N 1
ATOM 1996 C CA . LYS A 1 252 ? 4.484 14.343 2.410 1.00 96.44 252 LYS A CA 1
ATOM 1997 C C . LYS A 1 252 ? 3.068 14.630 2.895 1.00 96.44 252 LYS A C 1
ATOM 1999 O O . LYS A 1 252 ? 2.815 15.738 3.355 1.00 96.44 252 LYS A O 1
ATOM 2004 N N . THR A 1 253 ? 2.160 13.656 2.824 1.00 96.44 253 THR A N 1
ATOM 2005 C CA . THR A 1 253 ? 0.790 13.812 3.344 1.00 96.44 253 THR A CA 1
ATOM 2006 C C . THR A 1 253 ? 0.767 13.965 4.871 1.00 96.44 253 THR A C 1
ATOM 2008 O O . THR A 1 253 ? -0.208 14.451 5.434 1.00 96.44 253 THR A O 1
ATOM 2011 N N . GLY A 1 254 ? 1.825 13.526 5.570 1.00 95.38 254 GLY A N 1
ATOM 2012 C CA . GLY A 1 254 ? 1.899 13.504 7.036 1.00 95.38 254 GLY A CA 1
ATOM 2013 C C . GLY A 1 254 ? 1.012 12.442 7.704 1.00 95.38 254 GLY A C 1
ATOM 2014 O O . GLY A 1 254 ? 1.084 12.261 8.926 1.00 95.38 254 GLY A O 1
ATOM 2015 N N . LYS A 1 255 ? 0.207 11.714 6.921 1.00 96.69 255 LYS A N 1
ATOM 2016 C CA . LYS A 1 255 ? -0.682 10.652 7.399 1.00 96.69 255 LYS A CA 1
ATOM 2017 C C . LYS A 1 255 ? 0.116 9.404 7.805 1.00 96.69 255 LYS A C 1
ATOM 2019 O O . LYS A 1 255 ? 1.229 9.195 7.309 1.00 96.69 255 LYS A O 1
ATOM 2024 N N . PRO A 1 256 ? -0.420 8.572 8.714 1.00 97.88 256 PRO A N 1
ATOM 2025 C CA . PRO A 1 256 ? 0.123 7.256 9.019 1.00 97.88 256 PRO A CA 1
ATOM 2026 C C . PRO A 1 256 ? 0.457 6.418 7.780 1.00 97.88 256 PRO A C 1
ATOM 2028 O O . PRO A 1 256 ? -0.281 6.418 6.794 1.00 97.88 256 PRO A O 1
ATOM 2031 N N . ILE A 1 257 ? 1.553 5.662 7.858 1.00 98.19 257 ILE A N 1
ATOM 2032 C CA . ILE A 1 257 ? 2.009 4.751 6.805 1.00 98.19 257 ILE A CA 1
ATOM 2033 C C . ILE A 1 257 ? 2.245 3.367 7.400 1.00 98.19 257 ILE A C 1
ATOM 2035 O O . ILE A 1 257 ? 3.038 3.209 8.325 1.00 98.19 257 ILE A O 1
ATOM 2039 N N . ILE A 1 258 ? 1.619 2.346 6.819 1.00 98.38 258 ILE A N 1
ATOM 2040 C CA . ILE A 1 258 ? 1.960 0.937 7.034 1.00 98.38 258 ILE A CA 1
ATOM 2041 C C . ILE A 1 258 ? 2.815 0.452 5.862 1.00 98.38 258 ILE A C 1
ATOM 2043 O O . ILE A 1 258 ? 2.328 0.263 4.744 1.00 98.38 258 ILE A O 1
ATOM 2047 N N . LEU A 1 259 ? 4.076 0.136 6.117 1.00 97.62 259 LEU A N 1
ATOM 2048 C CA . LEU A 1 259 ? 5.035 -0.309 5.110 1.00 97.62 259 LEU A CA 1
ATOM 2049 C C . LEU A 1 259 ? 5.396 -1.781 5.346 1.00 97.62 259 LEU A C 1
ATOM 2051 O O . LEU A 1 259 ? 5.813 -2.161 6.435 1.00 97.62 259 LEU A O 1
ATOM 2055 N N . SER A 1 260 ? 5.162 -2.635 4.345 1.00 96.56 260 SER A N 1
ATOM 2056 C CA . SER A 1 260 ? 5.501 -4.065 4.442 1.00 96.56 260 SER A CA 1
ATOM 2057 C C . SER A 1 260 ? 6.916 -4.294 3.946 1.00 96.56 260 SER A C 1
ATOM 2059 O O . SER A 1 260 ? 7.323 -3.655 2.985 1.00 96.56 260 SER A O 1
ATOM 2061 N N . THR A 1 261 ? 7.643 -5.215 4.574 1.00 93.75 261 THR A N 1
ATOM 2062 C CA . THR A 1 261 ? 9.085 -5.399 4.340 1.00 93.75 261 THR A CA 1
ATOM 2063 C C . THR A 1 261 ? 9.442 -6.710 3.641 1.00 93.75 261 THR A C 1
ATOM 2065 O O . THR A 1 261 ? 10.573 -7.183 3.747 1.00 93.75 261 THR A O 1
ATOM 2068 N N . GLY A 1 262 ? 8.491 -7.333 2.940 1.00 86.88 262 GLY A N 1
ATOM 2069 C CA . GLY A 1 262 ? 8.771 -8.552 2.182 1.00 86.88 262 GLY A CA 1
ATOM 2070 C C . GLY A 1 262 ? 9.736 -8.300 1.025 1.00 86.88 262 GLY A C 1
ATOM 2071 O O . GLY A 1 262 ? 9.812 -7.188 0.508 1.00 86.88 262 GLY A O 1
ATOM 2072 N N . MET A 1 263 ? 10.485 -9.335 0.628 1.00 82.06 263 MET A N 1
ATOM 2073 C CA . MET A 1 263 ? 11.449 -9.287 -0.492 1.00 82.06 263 MET A CA 1
ATOM 2074 C C . MET A 1 263 ? 12.573 -8.253 -0.310 1.00 82.06 263 MET A C 1
ATOM 2076 O O . MET A 1 263 ? 13.253 -7.897 -1.268 1.00 82.06 263 MET A O 1
ATOM 2080 N N . SER A 1 264 ? 12.771 -7.766 0.918 1.00 80.19 264 SER A N 1
ATOM 2081 C CA . SER A 1 264 ? 13.637 -6.626 1.204 1.00 80.19 264 SER A CA 1
ATOM 2082 C C . SER A 1 264 ? 14.744 -6.983 2.188 1.00 80.19 264 SER A C 1
ATOM 2084 O O . SER A 1 264 ? 14.552 -7.725 3.150 1.00 80.19 264 SER A O 1
ATOM 2086 N N . THR A 1 265 ? 15.920 -6.416 1.954 1.00 80.25 265 THR A N 1
ATOM 2087 C CA . THR A 1 265 ? 17.062 -6.447 2.874 1.00 80.25 265 THR A CA 1
ATOM 2088 C C . THR A 1 265 ? 16.947 -5.341 3.924 1.00 80.25 265 THR A C 1
ATOM 2090 O O . THR A 1 265 ? 16.257 -4.344 3.712 1.00 80.25 265 THR A O 1
ATOM 2093 N N . LEU A 1 266 ? 17.683 -5.459 5.036 1.00 79.94 266 LEU A N 1
ATOM 2094 C CA . LEU A 1 266 ? 17.742 -4.401 6.055 1.00 79.94 266 LEU A CA 1
ATOM 2095 C C . LEU A 1 266 ? 18.178 -3.046 5.478 1.00 79.94 266 LEU A C 1
ATOM 2097 O O . LEU A 1 266 ? 17.601 -2.030 5.843 1.00 79.94 266 LEU A O 1
ATOM 2101 N N . GLY A 1 267 ? 19.129 -3.025 4.537 1.00 77.62 267 GLY A N 1
ATOM 2102 C CA . GLY A 1 267 ? 19.568 -1.783 3.893 1.00 77.62 267 GLY A CA 1
ATOM 2103 C C . GLY A 1 267 ? 18.446 -1.089 3.113 1.00 77.62 267 GLY A C 1
ATOM 2104 O O . GLY A 1 267 ? 18.260 0.114 3.251 1.00 77.62 267 GLY A O 1
ATOM 2105 N N . GLN A 1 268 ? 17.640 -1.850 2.367 1.00 82.56 268 GLN A N 1
ATOM 2106 C CA . GLN A 1 268 ? 16.480 -1.301 1.651 1.00 82.56 268 GLN A CA 1
ATOM 2107 C C . GLN A 1 268 ? 15.400 -0.805 2.622 1.00 82.56 268 GLN A C 1
ATOM 2109 O O . GLN A 1 268 ? 14.777 0.227 2.382 1.00 82.56 268 GLN A O 1
ATOM 2114 N N . ILE A 1 269 ? 15.192 -1.508 3.741 1.00 87.38 269 ILE A N 1
ATOM 2115 C CA . ILE A 1 269 ? 14.267 -1.063 4.793 1.00 87.38 269 ILE A CA 1
ATOM 2116 C C . ILE A 1 269 ? 14.762 0.256 5.407 1.00 87.38 269 ILE A C 1
ATOM 2118 O O . ILE A 1 269 ? 13.967 1.172 5.604 1.00 87.38 269 ILE A O 1
ATOM 2122 N N . GLU A 1 270 ? 16.065 0.386 5.672 1.00 86.81 270 GLU A N 1
ATOM 2123 C CA . GLU A 1 270 ? 16.672 1.628 6.166 1.00 86.81 270 GLU A CA 1
ATOM 2124 C C . GLU A 1 270 ? 16.495 2.795 5.183 1.00 86.81 270 GLU A C 1
ATOM 2126 O O . GLU A 1 270 ? 16.159 3.894 5.621 1.00 86.81 270 GLU A O 1
ATOM 2131 N N . GLU A 1 271 ? 16.662 2.569 3.875 1.00 85.44 271 GLU A N 1
ATOM 2132 C CA . GLU A 1 271 ? 16.417 3.575 2.826 1.00 85.44 271 GLU A CA 1
ATOM 2133 C C . GLU A 1 271 ? 14.954 4.045 2.815 1.00 85.44 271 GLU A C 1
ATOM 2135 O O . GLU A 1 271 ? 14.680 5.250 2.808 1.00 85.44 271 GLU A O 1
ATOM 2140 N N . ALA A 1 272 ? 14.007 3.107 2.877 1.00 91.44 272 ALA A N 1
ATOM 2141 C CA . ALA A 1 272 ? 12.578 3.405 2.918 1.00 91.44 272 ALA A CA 1
ATOM 2142 C C . ALA A 1 272 ? 12.197 4.205 4.176 1.00 91.44 272 ALA A C 1
ATOM 2144 O O . ALA A 1 272 ? 11.522 5.232 4.092 1.00 91.44 272 ALA A O 1
ATOM 2145 N N . VAL A 1 273 ? 12.677 3.776 5.348 1.00 94.12 273 VAL A N 1
ATOM 2146 C CA . VAL A 1 273 ? 12.466 4.479 6.625 1.00 94.12 273 VAL A CA 1
ATOM 2147 C C . VAL A 1 273 ? 13.106 5.869 6.596 1.00 94.12 273 VAL A C 1
ATOM 2149 O O . VAL A 1 273 ? 12.498 6.832 7.065 1.00 94.12 273 VAL A O 1
ATOM 2152 N N . GLY A 1 274 ? 14.319 5.988 6.051 1.00 91.25 274 GLY A N 1
ATOM 2153 C CA . GLY A 1 274 ? 15.016 7.261 5.871 1.00 91.25 274 GLY A CA 1
ATOM 2154 C C . GLY A 1 274 ? 14.211 8.231 5.012 1.00 91.25 274 GLY A C 1
ATOM 2155 O O . GLY A 1 274 ? 13.982 9.362 5.429 1.00 91.25 274 GLY A O 1
ATOM 2156 N N . THR A 1 275 ? 13.674 7.749 3.891 1.00 92.06 275 THR A N 1
ATOM 2157 C CA . THR A 1 275 ? 12.829 8.536 2.980 1.00 92.06 275 THR A CA 1
ATOM 2158 C C . THR A 1 275 ? 11.591 9.097 3.685 1.00 92.06 275 THR A C 1
ATOM 2160 O O . THR A 1 275 ? 11.263 10.269 3.521 1.00 92.06 275 THR A O 1
ATOM 2163 N N . VAL A 1 276 ? 10.918 8.298 4.523 1.00 95.25 276 VAL A N 1
ATOM 2164 C CA . VAL A 1 276 ? 9.763 8.775 5.311 1.00 95.25 276 VAL A CA 1
ATOM 2165 C C . VAL A 1 276 ? 10.183 9.847 6.326 1.00 95.25 276 VAL A C 1
ATOM 2167 O O . VAL A 1 276 ? 9.503 10.863 6.480 1.00 95.25 276 VAL A O 1
ATOM 2170 N N . LYS A 1 277 ? 11.320 9.640 7.002 1.00 91.50 277 LYS A N 1
ATOM 2171 C CA . LYS A 1 277 ? 11.861 10.574 8.001 1.00 91.50 277 LYS A CA 1
ATOM 2172 C C . LYS A 1 277 ? 12.285 11.910 7.403 1.00 91.50 277 LYS A C 1
ATOM 2174 O O . LYS A 1 277 ? 12.099 12.936 8.052 1.00 91.50 277 LYS A O 1
ATOM 2179 N N . GLU A 1 278 ? 12.861 11.908 6.206 1.00 90.69 278 GLU A N 1
ATOM 2180 C CA . GLU A 1 278 ? 13.296 13.121 5.503 1.00 90.69 278 GLU A CA 1
ATOM 2181 C C . GLU A 1 278 ? 12.134 14.077 5.213 1.00 90.69 278 GLU A C 1
ATOM 2183 O O . GLU A 1 278 ? 12.312 15.290 5.298 1.00 90.69 278 GLU A O 1
ATOM 2188 N N . GLU A 1 279 ? 10.929 13.548 4.989 1.00 94.06 279 GLU A N 1
ATOM 2189 C CA . GLU A 1 279 ? 9.706 14.348 4.832 1.00 94.06 279 GLU A CA 1
ATOM 2190 C C . GLU A 1 279 ? 9.087 14.784 6.175 1.00 94.06 279 GLU A C 1
ATOM 2192 O O . GLU A 1 279 ? 8.031 15.412 6.209 1.00 94.06 279 GLU A O 1
ATOM 2197 N N . GLY A 1 280 ? 9.720 14.455 7.307 1.00 93.25 280 GLY A N 1
ATOM 2198 C CA . GLY A 1 280 ? 9.257 14.821 8.647 1.00 93.25 280 GLY A CA 1
ATOM 2199 C C . GLY A 1 280 ? 8.081 13.989 9.166 1.00 93.25 280 GLY A C 1
ATOM 2200 O O . GLY A 1 280 ? 7.565 14.279 10.249 1.00 93.25 280 GLY A O 1
ATOM 2201 N N . ASN A 1 281 ? 7.666 12.943 8.445 1.00 95.25 281 ASN A N 1
ATOM 2202 C CA . ASN A 1 281 ? 6.574 12.075 8.869 1.00 95.25 281 ASN A CA 1
ATOM 2203 C C . ASN A 1 281 ? 7.062 11.072 9.928 1.00 95.25 281 ASN A C 1
ATOM 2205 O O . ASN A 1 281 ? 7.958 10.261 9.698 1.00 95.25 281 ASN A O 1
ATOM 2209 N N . LYS A 1 282 ? 6.460 11.135 11.118 1.00 95.12 282 LYS A N 1
ATOM 2210 C CA . LYS A 1 282 ? 6.819 10.298 12.276 1.00 95.12 282 LYS A CA 1
ATOM 2211 C C . LYS A 1 282 ? 5.922 9.072 12.442 1.00 95.12 282 LYS A C 1
ATOM 2213 O O . LYS A 1 282 ? 6.190 8.242 13.310 1.00 95.12 282 LYS A O 1
ATOM 2218 N N . ASN A 1 283 ? 4.855 8.967 11.653 1.00 96.12 283 ASN A N 1
ATOM 2219 C CA . ASN A 1 283 ? 3.790 7.981 11.812 1.00 96.12 283 ASN A CA 1
ATOM 2220 C C . ASN A 1 283 ? 4.025 6.764 10.908 1.00 96.12 283 ASN A C 1
ATOM 2222 O O . ASN A 1 283 ? 3.267 6.516 9.974 1.00 96.12 283 ASN A O 1
ATOM 2226 N N . LEU A 1 284 ? 5.088 6.007 11.177 1.00 97.12 284 LEU A N 1
ATOM 2227 C CA . LEU A 1 284 ? 5.468 4.844 10.374 1.00 97.12 284 LEU A CA 1
ATOM 2228 C C . LEU A 1 284 ? 5.291 3.540 11.157 1.00 97.12 284 LEU A C 1
ATOM 2230 O O . LEU A 1 284 ? 5.795 3.397 12.268 1.00 97.12 284 LEU A O 1
ATOM 2234 N N . ILE A 1 285 ? 4.626 2.570 10.536 1.00 97.75 285 ILE A N 1
ATOM 2235 C CA . ILE A 1 285 ? 4.427 1.207 11.028 1.00 97.75 285 ILE A CA 1
ATOM 2236 C C . ILE A 1 285 ? 5.097 0.255 10.035 1.00 97.75 285 ILE A C 1
ATOM 2238 O O . ILE A 1 285 ? 4.790 0.285 8.843 1.00 97.75 285 ILE A O 1
ATOM 2242 N N . LEU A 1 286 ? 5.991 -0.610 10.516 1.00 96.88 286 LEU A N 1
ATOM 2243 C CA . LEU A 1 286 ? 6.615 -1.652 9.699 1.00 96.88 286 LEU A CA 1
ATOM 2244 C C . LEU A 1 286 ? 5.916 -2.992 9.923 1.00 96.88 286 LEU A C 1
ATOM 2246 O O . LEU A 1 286 ? 5.701 -3.396 11.065 1.00 96.88 286 LEU A O 1
ATOM 2250 N N . LEU A 1 287 ? 5.596 -3.693 8.836 1.00 97.25 287 LEU A N 1
ATOM 2251 C CA . LEU A 1 287 ? 5.085 -5.060 8.878 1.00 97.25 287 LEU A CA 1
ATOM 2252 C C . LEU A 1 287 ? 6.115 -6.017 8.297 1.00 97.25 287 LEU A C 1
ATOM 2254 O O . LEU A 1 287 ? 6.396 -5.975 7.096 1.00 97.25 287 LEU A O 1
ATOM 2258 N N . HIS A 1 288 ? 6.592 -6.934 9.138 1.00 95.62 288 HIS A N 1
ATOM 2259 C CA . HIS A 1 288 ? 7.264 -8.131 8.652 1.00 95.62 288 HIS A CA 1
ATOM 2260 C C . HIS A 1 288 ? 6.343 -8.889 7.689 1.00 95.62 288 HIS A C 1
ATOM 2262 O O . HIS A 1 288 ? 5.135 -8.988 7.914 1.00 95.62 288 HIS A O 1
ATOM 2268 N N . CYS A 1 289 ? 6.897 -9.385 6.587 1.00 91.62 289 CYS A N 1
ATOM 2269 C CA . CYS A 1 289 ? 6.125 -10.040 5.541 1.00 91.62 289 CYS A CA 1
ATOM 2270 C C . CYS A 1 289 ? 6.997 -11.035 4.776 1.00 91.62 289 CYS A C 1
ATOM 2272 O O . CYS A 1 289 ? 8.093 -10.698 4.337 1.00 91.62 289 CYS A O 1
ATOM 2274 N N . ASN A 1 290 ? 6.472 -12.237 4.547 1.00 86.44 290 ASN A N 1
ATOM 2275 C CA . ASN A 1 290 ? 6.972 -13.140 3.519 1.00 86.44 290 ASN A CA 1
ATOM 2276 C C . ASN A 1 290 ? 6.022 -13.053 2.314 1.00 86.44 290 ASN A C 1
ATOM 2278 O O . ASN A 1 290 ? 4.829 -13.313 2.445 1.00 86.44 290 ASN A O 1
ATOM 2282 N N . SER A 1 291 ? 6.534 -12.639 1.152 1.00 83.12 291 SER A N 1
ATOM 2283 C CA . SER A 1 291 ? 5.742 -12.437 -0.074 1.00 83.12 291 SER A CA 1
ATOM 2284 C C . SER A 1 291 ? 5.627 -13.718 -0.909 1.00 83.12 291 SER A C 1
ATOM 2286 O O . SER A 1 291 ? 5.832 -13.697 -2.120 1.00 83.12 291 SER A O 1
ATOM 2288 N N . SER A 1 292 ? 5.292 -14.823 -0.244 1.00 73.56 292 SER A N 1
ATOM 2289 C CA . SER A 1 292 ? 4.998 -16.120 -0.860 1.00 73.56 292 SER A CA 1
ATOM 2290 C C . SER A 1 292 ? 3.506 -16.424 -0.723 1.00 73.56 292 SER A C 1
ATOM 2292 O O . SER A 1 292 ? 2.901 -16.142 0.312 1.00 73.56 292 SER A O 1
ATOM 2294 N N . TYR A 1 293 ? 2.892 -16.980 -1.769 1.00 80.50 293 TYR A N 1
ATOM 2295 C CA . TYR A 1 293 ? 1.438 -17.150 -1.849 1.00 80.50 293 TYR A CA 1
ATOM 2296 C C . TYR A 1 293 ? 1.082 -18.580 -2.302 1.00 80.50 293 TYR A C 1
ATOM 2298 O O . TYR A 1 293 ? 1.136 -18.852 -3.501 1.00 80.50 293 TYR A O 1
ATOM 2306 N N . PRO A 1 294 ? 0.705 -19.498 -1.385 1.00 82.12 294 PRO A N 1
ATOM 2307 C CA . PRO A 1 294 ? 0.724 -19.358 0.076 1.00 82.12 294 PRO A CA 1
ATOM 2308 C C . PRO A 1 294 ? 2.144 -19.482 0.656 1.00 82.12 294 PRO A C 1
ATOM 2310 O O . PRO A 1 294 ? 2.961 -20.245 0.149 1.00 82.12 294 PRO A O 1
ATOM 2313 N N . ALA A 1 295 ? 2.426 -18.766 1.745 1.00 74.62 295 ALA A N 1
ATOM 2314 C CA . ALA A 1 295 ? 3.689 -18.882 2.472 1.00 74.62 295 ALA A CA 1
ATOM 2315 C C . ALA A 1 295 ? 3.648 -20.064 3.451 1.00 74.62 295 ALA A C 1
ATOM 2317 O O . ALA A 1 295 ? 2.676 -20.230 4.200 1.00 74.62 295 ALA A O 1
ATOM 2318 N N . ALA A 1 296 ? 4.700 -20.885 3.471 1.00 83.44 296 ALA A N 1
ATOM 2319 C CA . ALA A 1 296 ? 4.752 -22.035 4.364 1.00 83.44 296 ALA A CA 1
ATOM 2320 C C . ALA A 1 296 ? 5.133 -21.606 5.797 1.00 83.44 296 ALA A C 1
ATOM 2322 O O . ALA A 1 296 ? 5.959 -20.709 5.970 1.00 83.44 296 ALA A O 1
ATOM 2323 N N . PRO A 1 297 ? 4.609 -22.261 6.857 1.00 87.94 297 PRO A N 1
ATOM 2324 C CA . PRO A 1 297 ? 4.890 -21.863 8.242 1.00 87.94 297 PRO A CA 1
ATOM 2325 C C . PRO A 1 297 ? 6.382 -21.792 8.603 1.00 87.94 297 PRO A C 1
ATOM 2327 O O . PRO A 1 297 ? 6.788 -20.933 9.378 1.00 87.94 297 PRO A O 1
ATOM 2330 N N . HIS A 1 298 ? 7.207 -22.666 8.021 1.00 85.69 298 HIS A N 1
ATOM 2331 C CA . HIS A 1 298 ? 8.649 -22.707 8.278 1.00 85.69 298 HIS A CA 1
ATOM 2332 C C . HIS A 1 298 ? 9.428 -21.553 7.620 1.00 85.69 298 HIS A C 1
ATOM 2334 O O . HIS A 1 298 ? 10.586 -21.337 7.957 1.00 85.69 298 HIS A O 1
ATOM 2340 N N . GLU A 1 299 ? 8.803 -20.800 6.713 1.00 81.38 299 GLU A N 1
ATOM 2341 C CA . GLU A 1 299 ? 9.404 -19.654 6.020 1.00 81.38 299 GLU A CA 1
ATOM 2342 C C . GLU A 1 299 ? 9.050 -18.315 6.694 1.00 81.38 299 GLU A C 1
ATOM 2344 O O . GLU A 1 299 ? 9.418 -17.248 6.197 1.00 81.38 299 GLU A O 1
ATOM 2349 N N . MET A 1 300 ? 8.292 -18.338 7.798 1.00 83.88 300 MET A N 1
ATOM 2350 C CA . MET A 1 300 ? 7.708 -17.129 8.389 1.00 83.88 300 MET A CA 1
ATOM 2351 C C . MET A 1 300 ? 8.710 -16.258 9.139 1.00 83.88 300 MET A C 1
ATOM 2353 O O . MET A 1 300 ? 8.457 -15.066 9.250 1.00 83.88 300 MET A O 1
ATOM 2357 N N . ASN A 1 301 ? 9.837 -16.806 9.606 1.00 85.25 301 ASN A N 1
ATOM 2358 C CA . ASN A 1 301 ? 10.908 -16.050 10.274 1.00 85.25 301 ASN A CA 1
ATOM 2359 C C . ASN A 1 301 ? 10.385 -15.076 11.361 1.00 85.25 301 ASN A C 1
ATOM 2361 O O . ASN A 1 301 ? 10.667 -13.879 11.288 1.00 85.25 301 ASN A O 1
ATOM 2365 N N . LEU A 1 302 ? 9.573 -15.584 12.303 1.00 87.06 302 LEU A N 1
ATOM 2366 C CA . LEU A 1 302 ? 8.983 -14.827 13.423 1.00 87.06 302 LEU A CA 1
ATOM 2367 C C . LEU A 1 302 ? 9.883 -14.795 14.661 1.00 87.06 302 LEU A C 1
ATOM 2369 O O . LEU A 1 302 ? 10.576 -15.809 14.905 1.00 87.06 302 LEU A O 1
#

Secondary structure (DSSP, 8-state):
-HHHHHHHHHHHHTTSS-GGG-------------TTS-TTHHHHHHHHHHHHTT-TT------GGGS-GGGHHHHHHHHHHHHHHHH-TT-GGGS--------PPPSEEEETTEEEETTSPP--EEEEETTTTT-HHHHHHHHHHHHHTT-SEEEEEE--TTTSS-TTS----EE-TTT--EE-HHHHHHHHPPPHHHHHHHHHHHHHHT-EEEEEESSHHHHHHHHHTT-S-EEE-GGGGG-HHHHHHHHTT---EEEE-TT--HHHHHHHHHHHHHTT---EEEE-----TTPPGGG---

Sequence (302 aa):
ELLIEKISDQVEIVGLIKKNKLCDASTNKESFVYPLLYTGYQQERAKTQSSISKYQQLYSIGTGGDYNYADSQILFHKAFDTVAIICGKDSSYTETIRKIPPVELNQTVLINDKKIGRGEKAYIIAEAGLNHNGSLKLAKELVDAAKKTNCDAVKFQAFKKNSRISSKVKAVKYAETITGLEETLDEMFNRLAMSFDDQKELFDYAHKVGIEIFSTPFDFDSVDFLENLDVNIYKIASFDLVNLPLIKYVAKTGKPIILSTGMSTLGQIEEAVGTVKEEGNKNLILLHCNSSYPAAPHEMNL

Radius of gyration: 21.41 Å; chains: 1; bounding box: 56×43×59 Å

Organism: NCBI:txid408172